Protein AF-A0A535P6G0-F1 (afdb_monomer)

Solvent-accessible surface area (backbone atoms only — not comparable to full-atom values): 14342 Å² total; per-residue (Å²): 46,33,36,26,22,66,81,44,77,65,70,94,65,52,54,67,55,51,43,30,37,44,55,67,38,82,64,5,36,16,47,52,44,25,52,66,33,69,68,63,25,56,49,47,71,57,69,50,61,78,38,77,25,87,55,62,62,88,50,65,58,60,74,58,50,50,54,42,43,52,52,53,41,42,76,72,68,55,77,65,88,79,44,65,30,39,41,44,35,32,60,66,42,86,60,38,96,51,51,50,48,42,34,69,59,43,44,46,28,39,32,39,50,48,89,41,39,40,40,54,46,30,21,50,41,15,23,57,54,45,74,70,33,51,30,72,56,16,33,58,97,87,39,84,43,92,76,56,96,45,56,48,80,35,65,47,50,24,63,68,14,28,43,20,58,16,57,51,24,58,67,51,57,44,50,41,9,29,37,27,57,48,57,76,64,23,47,38,77,67,55,92,93,66,86,82,78,69,41,43,59,72,57,82,70,78,85,44,31,24,26,40,36,39,80,45,97,85,65,31,22,39,31,36,26,30,50,59,68,75,47,98,58,34,35,75,56,53,87,80,32,75,62,48,68,51,72,45,78,48,77,40,71,68,80,46,46,65,75,43,74,60,64,66,35,28,37,45

pLDDT: mean 93.16, std 8.33, range [52.28, 98.69]

Secondary structure (DSSP, 8-state):
-BEEETTB---SS-HHHHHIIIIISTT-HHHHHHHHTTTS--EEE-----EEESS-SSS--HHHHHHHHHHHHHHTT---TT-SBEEEEES--TTSS-SEEE-TTSSEEEEES--SHHHHHHHHHHHTT-----EEEEEETTEEESS-S-EEEETT--TTSTTTT-SS-PPPHHHHHHTT-S-GGGEEE--TT-------TT---TT---EEEEE-TTS-EEEEE------SSS----TTSTTTSS-EEEEES--SS-SS----EEE-

Mean predicted aligned error: 4.28 Å

Foldseek 3Di:
DAEEEPVGPDDPDDQVVLCCQDPNPPQHLQVQCCLLLVNQAGEAAGGDDHFYFHHHLPAPPVVVVVVRVVVRVVVVVDDCVPFQAEEYEYAARPNDPDQKAAAACARYIYGRNNRHQLRVNQRVLSVLHDAADKDWFDDDPNHTDPDDPHTDIDRLHPCADSSHVDRQHHDDLLSSLQSVSDDPLQEEEDDPPDDADADASSDPDPSHHAWYWYDDPVLKTKIKGAHDCDDPNGSNDDCPDPRHPDIDIDIDNGDSHHNDHNDHGYYD

Radius of gyration: 20.09 Å; Cα contacts (8 Å, |Δi|>4): 583; chains: 1; bounding box: 49×35×61 Å

Structure (mmCIF, N/CA/C/O backbone):
data_AF-A0A535P6G0-F1
#
_entry.id   AF-A0A535P6G0-F1
#
loop_
_atom_site.group_PDB
_atom_site.id
_atom_site.type_symbol
_atom_site.label_atom_id
_atom_site.label_alt_id
_atom_site.label_comp_id
_atom_site.label_asym_id
_atom_site.label_entity_id
_atom_site.label_seq_id
_atom_site.pdbx_PDB_ins_code
_atom_site.Cartn_x
_atom_site.Cartn_y
_atom_site.Cartn_z
_atom_site.occupancy
_atom_site.B_iso_or_equiv
_atom_site.auth_seq_id
_atom_site.auth_comp_id
_atom_site.auth_asym_id
_atom_site.auth_atom_id
_atom_site.pdbx_PDB_model_num
ATOM 1 N N . MET A 1 1 ? 7.377 -2.111 -13.807 1.00 95.44 1 MET A N 1
ATOM 2 C CA . MET A 1 1 ? 8.424 -1.848 -14.800 1.00 95.44 1 MET A CA 1
ATOM 3 C C . MET A 1 1 ? 9.715 -1.500 -14.105 1.00 95.44 1 MET A C 1
ATOM 5 O O . MET A 1 1 ? 9.715 -0.711 -13.167 1.00 95.44 1 MET A O 1
ATOM 9 N N . LEU A 1 2 ? 10.812 -2.059 -14.601 1.00 98.62 2 LEU A N 1
ATOM 10 C CA . LEU A 1 2 ? 12.158 -1.813 -14.104 1.00 98.62 2 LEU A CA 1
ATOM 11 C C . LEU A 1 2 ? 12.888 -0.871 -15.063 1.00 98.62 2 LEU A C 1
ATOM 13 O O . LEU A 1 2 ? 12.926 -1.127 -16.269 1.00 98.62 2 LEU A O 1
ATOM 17 N N . LEU A 1 3 ? 13.462 0.210 -14.545 1.00 98.69 3 LEU A N 1
ATOM 18 C CA . LEU A 1 3 ? 14.198 1.200 -15.332 1.00 98.69 3 LEU A CA 1
ATOM 19 C C . LEU A 1 3 ? 15.495 1.624 -14.643 1.00 98.69 3 LEU A C 1
ATOM 21 O O . LEU A 1 3 ? 15.554 1.734 -13.427 1.00 98.69 3 LEU A O 1
ATOM 25 N N . ASN A 1 4 ? 16.531 1.897 -15.419 1.00 98.62 4 ASN A N 1
ATOM 26 C CA . ASN A 1 4 ? 17.774 2.487 -14.936 1.00 98.62 4 ASN A CA 1
ATOM 27 C C . ASN A 1 4 ? 18.194 3.637 -15.859 1.00 98.62 4 ASN A C 1
ATOM 29 O O . ASN A 1 4 ? 17.494 3.953 -16.816 1.00 98.62 4 ASN A O 1
ATOM 33 N N . PHE A 1 5 ? 19.295 4.305 -15.554 1.00 98.69 5 PHE A N 1
ATOM 34 C CA . PHE A 1 5 ? 19.589 5.642 -16.059 1.00 98.69 5 PHE A CA 1
ATOM 35 C C . PHE A 1 5 ? 20.749 5.645 -17.052 1.00 98.69 5 PHE A C 1
ATOM 37 O O . PHE A 1 5 ? 21.605 4.760 -17.041 1.00 98.69 5 PHE A O 1
ATOM 44 N N . SER A 1 6 ? 20.844 6.691 -17.872 1.00 98.38 6 SER A N 1
ATOM 45 C CA . SER A 1 6 ? 21.952 6.851 -18.825 1.00 98.38 6 SER A CA 1
ATOM 46 C C . SER A 1 6 ? 23.325 6.967 -18.148 1.00 98.38 6 SER A C 1
ATOM 48 O O . SER A 1 6 ? 24.337 6.594 -18.739 1.00 98.38 6 SER A O 1
ATOM 50 N N . ASN A 1 7 ? 23.366 7.443 -16.899 1.00 98.06 7 ASN A N 1
ATOM 51 C CA . ASN A 1 7 ? 24.572 7.541 -16.075 1.00 98.06 7 ASN A CA 1
ATOM 52 C C . ASN A 1 7 ? 24.712 6.419 -15.027 1.00 98.06 7 ASN A C 1
ATOM 54 O O . ASN A 1 7 ? 25.711 6.396 -14.311 1.00 98.06 7 ASN A O 1
ATOM 58 N N . ASP A 1 8 ? 23.730 5.522 -14.916 1.00 98.19 8 ASP A N 1
ATOM 59 C CA . ASP A 1 8 ? 23.724 4.399 -13.976 1.00 98.19 8 ASP A CA 1
ATOM 60 C C . ASP A 1 8 ? 22.874 3.257 -14.541 1.00 98.19 8 ASP A C 1
ATOM 62 O O . ASP A 1 8 ? 21.649 3.242 -14.414 1.00 98.19 8 ASP A O 1
ATOM 66 N N . SER A 1 9 ? 23.540 2.280 -15.155 1.00 97.69 9 SER A N 1
ATOM 67 C CA . SER A 1 9 ? 22.906 1.100 -15.742 1.00 97.69 9 SER A CA 1
ATOM 68 C C . SER A 1 9 ? 22.791 -0.079 -14.768 1.00 97.69 9 SER A C 1
ATOM 70 O O . SER A 1 9 ? 22.595 -1.220 -15.200 1.00 97.69 9 SER A O 1
ATOM 72 N N . SER A 1 10 ? 22.912 0.162 -13.458 1.00 98.25 10 SER A N 1
ATOM 73 C CA . SER A 1 10 ? 22.799 -0.898 -12.460 1.00 98.25 10 SER A CA 1
ATOM 74 C C . SER A 1 10 ? 21.422 -1.575 -12.484 1.00 98.25 10 SER A C 1
ATOM 76 O O . SER A 1 10 ? 20.399 -1.001 -12.863 1.00 98.25 10 SER A O 1
ATOM 78 N N . GLN A 1 11 ? 21.424 -2.857 -12.120 1.00 98.19 11 GLN A N 1
ATOM 79 C CA . GLN A 1 11 ? 20.253 -3.730 -12.070 1.00 98.19 11 GLN A CA 1
ATOM 80 C C . GLN A 1 11 ? 20.314 -4.522 -10.757 1.00 98.19 11 GLN A C 1
ATOM 82 O O . GLN A 1 11 ? 20.763 -5.668 -10.749 1.00 98.19 11 GLN A O 1
ATOM 87 N N . PRO A 1 12 ? 19.950 -3.908 -9.617 1.00 97.62 12 PRO A N 1
ATOM 88 C CA . PRO A 1 12 ? 20.185 -4.486 -8.289 1.00 97.62 12 PRO A CA 1
ATOM 89 C C . PRO A 1 12 ? 19.433 -5.800 -8.031 1.00 97.62 12 PRO A C 1
ATOM 91 O O . PRO A 1 12 ? 19.747 -6.516 -7.083 1.00 97.62 12 PRO A O 1
ATOM 94 N N . TYR A 1 13 ? 18.444 -6.127 -8.859 1.00 98.06 13 TYR A N 1
ATOM 95 C CA . TYR A 1 13 ? 17.681 -7.365 -8.791 1.00 98.06 13 TYR A CA 1
ATOM 96 C C . TYR A 1 13 ? 17.192 -7.777 -10.183 1.00 98.06 13 TYR A C 1
ATOM 98 O O . TYR A 1 13 ? 17.126 -6.976 -11.119 1.00 98.06 13 TYR A O 1
ATOM 106 N N . THR A 1 14 ? 16.827 -9.050 -10.317 1.00 98.12 14 THR A N 1
ATOM 107 C CA . THR A 1 14 ? 16.296 -9.596 -11.571 1.00 98.12 14 THR A CA 1
ATOM 108 C C . THR A 1 14 ? 14.786 -9.345 -11.696 1.00 98.12 14 THR A C 1
ATOM 110 O O . THR A 1 14 ? 14.105 -9.223 -10.671 1.00 98.12 14 THR A O 1
ATOM 113 N N . PRO A 1 15 ? 14.213 -9.361 -12.915 1.00 98.12 15 PRO A N 1
ATOM 114 C CA . PRO A 1 15 ? 12.760 -9.372 -13.097 1.00 98.12 15 PRO A CA 1
ATOM 115 C C . PRO A 1 15 ? 12.057 -10.505 -12.335 1.00 98.12 15 PRO A C 1
ATOM 117 O O . PRO A 1 15 ? 10.983 -10.296 -11.778 1.00 98.12 15 PRO A O 1
ATOM 120 N N . ALA A 1 16 ? 12.689 -11.681 -12.231 1.00 98.31 16 ALA A N 1
ATOM 121 C CA . ALA A 1 16 ? 12.162 -12.806 -11.460 1.00 98.31 16 ALA A CA 1
ATOM 122 C C . ALA A 1 16 ? 12.110 -12.507 -9.953 1.00 98.31 16 ALA A C 1
ATOM 124 O O . ALA A 1 16 ? 11.132 -12.842 -9.293 1.00 98.31 16 ALA A O 1
ATOM 125 N N . THR A 1 17 ? 13.121 -11.823 -9.407 1.00 98.31 17 THR A N 1
ATOM 126 C CA . THR A 1 17 ? 13.105 -11.349 -8.014 1.00 98.31 17 THR A CA 1
ATOM 127 C C . THR A 1 17 ? 11.948 -10.380 -7.784 1.00 98.31 17 THR A C 1
ATOM 129 O O . THR A 1 17 ? 11.228 -10.514 -6.795 1.00 98.31 17 THR A O 1
ATOM 132 N N . ALA A 1 18 ? 11.718 -9.447 -8.712 1.00 98.44 18 ALA A N 1
ATOM 133 C CA . ALA A 1 18 ? 10.599 -8.518 -8.611 1.00 98.44 18 ALA A CA 1
ATOM 134 C C . ALA A 1 18 ? 9.238 -9.217 -8.706 1.00 98.44 18 ALA A C 1
ATOM 136 O O . ALA A 1 18 ? 8.368 -8.967 -7.874 1.00 98.44 18 ALA A O 1
ATOM 137 N N . ALA A 1 19 ? 9.076 -10.163 -9.633 1.00 98.50 19 ALA A N 1
ATOM 138 C CA . ALA A 1 19 ? 7.873 -10.989 -9.716 1.00 98.50 19 ALA A CA 1
ATOM 139 C C . ALA A 1 19 ? 7.666 -11.841 -8.449 1.00 98.50 19 ALA A C 1
ATOM 141 O O . ALA A 1 19 ? 6.534 -12.061 -8.014 1.00 98.50 19 ALA A O 1
ATOM 142 N N . GLY A 1 20 ? 8.759 -12.280 -7.821 1.00 98.50 20 GLY A N 1
ATOM 143 C CA . GLY A 1 20 ? 8.765 -12.911 -6.507 1.00 98.50 20 GLY A CA 1
ATOM 144 C C . GLY A 1 20 ? 8.136 -12.019 -5.442 1.00 98.50 20 GLY A C 1
ATOM 145 O O . GLY A 1 20 ? 7.189 -12.439 -4.780 1.00 98.50 20 GLY A O 1
ATOM 146 N N . VAL A 1 21 ? 8.649 -10.797 -5.289 1.00 98.19 21 VAL A N 1
ATOM 147 C CA . VAL A 1 21 ? 8.190 -9.831 -4.276 1.00 98.19 21 VAL A CA 1
ATOM 148 C C . VAL A 1 21 ? 6.739 -9.415 -4.505 1.00 98.19 21 VAL A C 1
ATOM 150 O O . VAL A 1 21 ? 5.970 -9.326 -3.550 1.00 98.19 21 VAL A O 1
ATOM 153 N N . VAL A 1 22 ? 6.353 -9.150 -5.752 1.00 98.19 22 VAL A N 1
ATOM 154 C CA . VAL A 1 22 ? 5.032 -8.580 -6.035 1.00 98.19 22 VAL A CA 1
ATOM 155 C C . VAL A 1 22 ? 3.956 -9.661 -6.133 1.00 98.19 22 VAL A C 1
ATOM 157 O O . VAL A 1 22 ? 2.883 -9.466 -5.576 1.00 98.19 22 VAL A O 1
ATOM 160 N N . PHE A 1 23 ? 4.224 -10.809 -6.764 1.00 98.12 23 PHE A N 1
ATOM 161 C CA . PHE A 1 23 ? 3.149 -11.727 -7.173 1.00 98.12 23 PHE A CA 1
ATOM 162 C C . PHE A 1 23 ? 3.212 -13.139 -6.588 1.00 98.12 23 PHE A C 1
ATOM 164 O O . PHE A 1 23 ? 2.165 -13.751 -6.413 1.00 98.12 23 PHE A O 1
ATOM 171 N N . SER A 1 24 ? 4.401 -13.705 -6.353 1.00 96.75 24 SER A N 1
ATOM 172 C CA . SER A 1 24 ? 4.521 -15.177 -6.251 1.00 96.75 24 SER A CA 1
ATOM 173 C C . SER A 1 24 ? 5.141 -15.724 -4.967 1.00 96.75 24 SER A C 1
ATOM 175 O O . SER A 1 24 ? 4.941 -16.896 -4.652 1.00 96.75 24 SER A O 1
ATOM 177 N N . SER A 1 25 ? 5.866 -14.918 -4.189 1.00 97.44 25 SER A N 1
ATOM 178 C CA . SER A 1 25 ? 6.369 -15.363 -2.882 1.00 97.44 25 SER A CA 1
ATOM 179 C C . SER A 1 25 ? 5.234 -15.484 -1.865 1.00 97.44 25 SER A C 1
ATOM 181 O O . SER A 1 25 ? 4.221 -14.798 -1.973 1.00 97.44 25 SER A O 1
ATOM 183 N N . ALA A 1 26 ? 5.427 -16.296 -0.819 1.00 95.69 26 ALA A N 1
ATOM 184 C CA . ALA A 1 26 ? 4.447 -16.429 0.264 1.00 95.69 26 ALA A CA 1
ATOM 185 C C . ALA A 1 26 ? 4.095 -15.065 0.894 1.00 95.69 26 ALA A C 1
ATOM 187 O O . ALA A 1 26 ? 2.923 -14.735 1.019 1.00 95.69 26 ALA A O 1
ATOM 188 N N . GLY A 1 27 ? 5.109 -14.239 1.181 1.00 96.31 27 GLY A N 1
ATOM 189 C CA . GLY A 1 27 ? 4.951 -12.858 1.655 1.00 96.31 27 GLY A CA 1
ATOM 190 C C . GLY A 1 27 ? 4.876 -11.809 0.541 1.00 96.31 27 GLY A C 1
ATOM 191 O O . GLY A 1 27 ? 5.452 -10.734 0.698 1.00 96.31 27 GLY A O 1
ATOM 192 N N . SER A 1 28 ? 4.276 -12.140 -0.606 1.00 98.19 28 SER A N 1
ATOM 193 C CA . SER A 1 28 ? 4.156 -11.215 -1.737 1.00 98.19 28 SER A CA 1
ATOM 194 C C . SER A 1 28 ? 3.084 -10.149 -1.522 1.00 98.19 28 SER A C 1
ATOM 196 O O . SER A 1 28 ? 2.149 -10.330 -0.744 1.00 98.19 28 SER A O 1
ATOM 198 N N . VAL A 1 29 ? 3.197 -9.045 -2.261 1.00 98.19 29 VAL A N 1
ATOM 199 C CA . VAL A 1 29 ? 2.1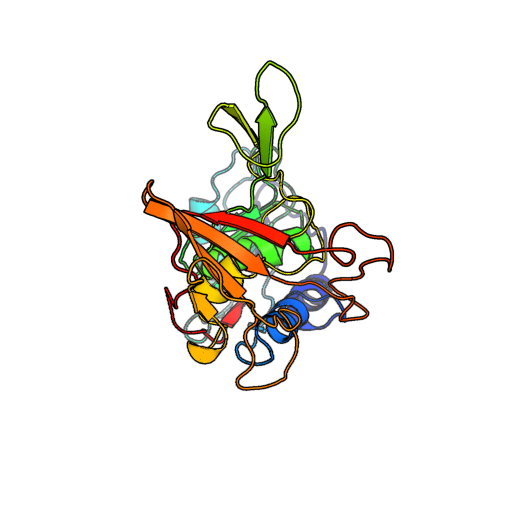84 -7.975 -2.283 1.00 98.19 29 VAL A CA 1
ATOM 200 C C . VAL A 1 29 ? 0.818 -8.518 -2.712 1.00 98.19 29 VAL A C 1
ATOM 202 O O . VAL A 1 29 ? -0.202 -8.124 -2.155 1.00 98.19 29 VAL A O 1
ATOM 205 N N . ALA A 1 30 ? 0.788 -9.455 -3.661 1.00 97.94 30 ALA A N 1
ATOM 206 C CA . ALA A 1 30 ? -0.449 -10.082 -4.098 1.00 97.94 30 ALA A CA 1
ATOM 207 C C . ALA A 1 30 ? -1.140 -10.862 -2.983 1.00 97.94 30 ALA A C 1
ATOM 209 O O . ALA A 1 30 ? -2.327 -10.651 -2.750 1.00 97.94 30 ALA A O 1
ATOM 210 N N . ASN A 1 31 ? -0.394 -11.684 -2.243 1.00 96.94 31 ASN A N 1
ATOM 211 C CA . ASN A 1 31 ? -0.963 -12.412 -1.112 1.00 96.94 31 ASN A CA 1
ATOM 212 C C . ASN A 1 31 ? -1.394 -11.475 0.025 1.00 96.94 31 ASN A C 1
ATOM 214 O O . ASN A 1 31 ? -2.397 -11.754 0.669 1.00 96.94 31 ASN A O 1
ATOM 218 N N . PHE A 1 32 ? -0.677 -10.367 0.252 1.00 97.31 32 PHE A N 1
ATOM 219 C CA . PHE A 1 32 ? -1.052 -9.365 1.257 1.00 97.31 32 PHE A CA 1
ATOM 220 C C . PHE A 1 32 ? -2.448 -8.795 0.978 1.00 97.31 32 PHE A C 1
ATOM 222 O O . PHE A 1 32 ? -3.314 -8.803 1.848 1.00 97.31 32 PHE A O 1
ATOM 229 N N . PHE A 1 33 ? -2.702 -8.357 -0.258 1.00 96.31 33 PHE A N 1
ATOM 230 C CA . PHE A 1 33 ? -4.001 -7.788 -0.617 1.00 96.31 33 PHE A CA 1
ATOM 231 C C . PHE A 1 33 ? -5.105 -8.836 -0.787 1.00 96.31 33 PHE A C 1
ATOM 233 O O . PHE A 1 33 ? -6.258 -8.551 -0.463 1.00 96.31 33 PHE A O 1
ATOM 240 N N . GLU A 1 34 ? -4.782 -10.050 -1.234 1.00 94.81 34 GLU A N 1
ATOM 241 C CA . GLU A 1 34 ? -5.738 -11.164 -1.259 1.00 94.81 34 GLU A CA 1
ATOM 242 C C . GLU A 1 34 ? -6.227 -11.495 0.166 1.00 94.81 34 GLU A C 1
ATOM 244 O O . GLU A 1 34 ? -7.431 -11.629 0.397 1.00 94.81 34 GLU A O 1
ATOM 249 N N . GLU A 1 35 ? -5.306 -11.567 1.136 1.00 94.56 35 GLU A N 1
ATOM 250 C CA . GLU A 1 35 ? -5.606 -11.842 2.546 1.00 94.56 35 GLU A CA 1
ATOM 251 C C . GLU A 1 35 ? -6.420 -10.706 3.186 1.00 94.56 35 GLU A C 1
ATOM 253 O O . GLU A 1 35 ? -7.496 -10.945 3.741 1.00 94.56 35 GLU A O 1
ATOM 258 N N . GLU A 1 36 ? -5.962 -9.460 3.042 1.00 94.19 36 GLU A N 1
ATOM 259 C CA . GLU A 1 36 ? -6.609 -8.272 3.609 1.00 94.19 36 GLU A CA 1
ATOM 260 C C . GLU A 1 36 ? -8.030 -8.055 3.070 1.00 94.19 36 GLU A C 1
ATOM 262 O O . GLU A 1 36 ? -8.978 -7.785 3.820 1.00 94.19 36 GLU A O 1
ATOM 267 N N . SER A 1 37 ? -8.191 -8.220 1.756 1.00 92.94 37 SER A N 1
ATOM 268 C CA . SER A 1 37 ? -9.473 -8.060 1.071 1.00 92.94 37 SER A CA 1
ATOM 269 C C . SER A 1 37 ? -10.393 -9.275 1.222 1.00 92.94 37 SER A C 1
ATOM 271 O O . SER A 1 37 ? -11.552 -9.215 0.807 1.00 92.94 37 SER A O 1
ATOM 273 N N . ARG A 1 38 ? -9.907 -10.372 1.824 1.00 91.75 38 ARG A N 1
ATOM 274 C CA . ARG A 1 38 ? -10.608 -11.663 1.946 1.00 91.75 38 ARG A CA 1
ATOM 275 C C . ARG A 1 38 ? -11.079 -12.190 0.585 1.00 91.75 38 ARG A C 1
ATOM 277 O O . ARG A 1 38 ? -12.214 -12.649 0.446 1.00 91.75 38 ARG A O 1
ATOM 284 N N . GLY A 1 39 ? -10.206 -12.079 -0.413 1.00 91.06 39 GLY A N 1
ATOM 285 C CA . GLY A 1 39 ? -10.446 -12.494 -1.796 1.00 91.06 39 GLY A CA 1
ATOM 286 C C . GLY A 1 39 ? -11.313 -11.544 -2.624 1.00 91.06 39 GLY A C 1
ATOM 287 O O . GLY A 1 39 ? -11.770 -11.915 -3.704 1.00 91.06 39 GLY A O 1
ATOM 288 N N . ALA A 1 40 ? -11.581 -10.323 -2.144 1.00 87.12 40 ALA A N 1
ATOM 289 C CA . ALA A 1 40 ? -12.322 -9.324 -2.917 1.00 87.12 40 ALA A CA 1
ATOM 290 C C . ALA A 1 40 ? -11.463 -8.626 -3.987 1.00 87.12 40 ALA A C 1
ATOM 292 O O . ALA A 1 40 ? -12.018 -8.052 -4.926 1.00 87.12 40 ALA A O 1
ATOM 293 N N . VAL A 1 41 ? -10.135 -8.650 -3.841 1.00 89.12 41 VAL A N 1
ATOM 294 C CA . VAL A 1 41 ? -9.179 -8.042 -4.769 1.00 89.12 41 VAL A CA 1
ATOM 295 C C . VAL A 1 41 ? -8.059 -9.018 -5.065 1.00 89.12 41 VAL A C 1
ATOM 297 O O . VAL A 1 41 ? -7.360 -9.454 -4.159 1.00 89.12 41 VAL A O 1
ATOM 300 N N . GLN A 1 42 ? -7.823 -9.238 -6.356 1.00 92.38 42 GLN A N 1
ATOM 301 C CA . GLN A 1 42 ? -6.619 -9.901 -6.838 1.00 92.38 42 GLN A CA 1
ATOM 302 C C . GLN A 1 42 ? -5.626 -8.873 -7.372 1.00 92.38 42 GLN A C 1
ATOM 304 O O . GLN A 1 42 ? -5.988 -7.993 -8.162 1.00 92.38 42 GLN A O 1
ATOM 309 N N . VAL A 1 43 ? -4.362 -9.029 -6.984 1.00 95.56 43 VAL A N 1
ATOM 310 C CA . VAL A 1 43 ? -3.233 -8.323 -7.590 1.00 95.56 43 VAL A CA 1
ATOM 311 C C . VAL A 1 43 ? -2.477 -9.307 -8.472 1.00 95.56 43 VAL A C 1
ATOM 313 O O . VAL A 1 43 ? -1.871 -10.265 -8.003 1.00 95.56 43 VAL A O 1
ATOM 316 N N . THR A 1 44 ? -2.521 -9.067 -9.774 1.00 97.06 44 THR A N 1
ATOM 317 C CA . THR A 1 44 ? -1.838 -9.869 -10.798 1.00 97.06 44 THR A CA 1
ATOM 318 C C . THR A 1 44 ? -0.963 -8.956 -11.637 1.00 97.06 44 THR A C 1
ATOM 320 O O . THR A 1 44 ? -1.072 -7.738 -11.516 1.00 97.06 44 THR A O 1
ATOM 323 N N . GLY A 1 45 ? -0.097 -9.492 -12.490 1.00 96.06 45 GLY A N 1
ATOM 324 C CA . GLY A 1 45 ? 0.691 -8.627 -13.352 1.00 96.06 45 GLY A CA 1
ATOM 325 C C . GLY A 1 45 ? 1.900 -9.279 -13.980 1.00 96.06 45 GLY A C 1
ATOM 326 O O . GLY A 1 45 ? 2.120 -10.483 -13.855 1.00 96.06 45 GLY A O 1
ATOM 327 N N . ASP A 1 46 ? 2.680 -8.431 -14.634 1.00 97.69 46 ASP A N 1
ATOM 328 C CA . ASP A 1 46 ? 3.891 -8.789 -15.357 1.00 97.69 46 ASP A CA 1
ATOM 329 C C . ASP A 1 46 ? 5.045 -7.881 -14.916 1.00 97.69 46 ASP A C 1
ATOM 331 O O . ASP A 1 46 ? 4.831 -6.803 -14.366 1.00 97.69 46 ASP A O 1
ATOM 335 N N . VAL A 1 47 ? 6.286 -8.311 -15.156 1.00 98.19 47 VAL A N 1
ATOM 336 C CA . VAL A 1 47 ? 7.477 -7.489 -14.908 1.00 98.19 47 VAL A CA 1
ATOM 337 C C . VAL A 1 47 ? 8.235 -7.303 -16.213 1.00 98.19 47 VAL A C 1
ATOM 339 O O . VAL A 1 47 ? 8.770 -8.261 -16.767 1.00 98.19 47 VAL A O 1
ATOM 342 N N . TYR A 1 48 ? 8.327 -6.054 -16.669 1.00 98.00 48 TYR A N 1
ATOM 343 C CA . TYR A 1 48 ? 9.142 -5.667 -17.822 1.00 98.00 48 TYR A CA 1
ATOM 344 C C . TYR A 1 48 ? 10.375 -4.857 -17.425 1.00 98.00 48 TYR A C 1
ATOM 346 O O . TYR A 1 48 ? 10.375 -4.173 -16.398 1.00 98.00 48 TYR A O 1
ATOM 354 N N . GLY A 1 49 ? 11.388 -4.881 -18.291 1.00 95.44 49 GLY A N 1
ATOM 355 C CA . GLY A 1 49 ? 12.675 -4.220 -18.094 1.00 95.44 49 GLY A CA 1
ATOM 356 C C . GLY A 1 49 ? 13.774 -5.191 -17.646 1.00 95.44 49 GLY A C 1
ATOM 357 O O . GLY A 1 49 ? 13.575 -6.401 -17.583 1.00 95.44 49 GLY A O 1
ATOM 358 N N . TRP A 1 50 ? 14.973 -4.713 -17.333 1.00 98.44 50 TRP A N 1
ATOM 359 C CA . TRP A 1 50 ? 15.365 -3.310 -17.169 1.00 98.44 50 TRP A CA 1
ATOM 360 C C . TRP A 1 50 ? 15.416 -2.505 -18.474 1.00 98.44 50 TRP A C 1
ATOM 362 O O . TRP A 1 50 ? 15.982 -2.957 -19.466 1.00 98.44 50 TRP A O 1
ATOM 372 N N . TYR A 1 51 ? 14.865 -1.291 -18.450 1.00 98.62 51 TYR A N 1
ATOM 373 C CA . TYR A 1 51 ? 14.990 -0.308 -19.528 1.00 98.62 51 TYR A CA 1
ATOM 374 C C . TYR A 1 51 ? 15.969 0.800 -19.142 1.00 98.62 51 TYR A C 1
ATOM 376 O O . TYR A 1 51 ? 15.760 1.472 -18.135 1.00 98.62 51 TYR A O 1
ATOM 384 N N . THR A 1 52 ? 17.000 1.032 -19.953 1.00 98.62 52 THR A N 1
ATOM 385 C CA . THR A 1 52 ? 17.873 2.201 -19.782 1.00 98.62 52 THR A CA 1
ATOM 386 C C . THR A 1 52 ? 17.226 3.424 -20.412 1.00 98.62 52 THR A C 1
ATOM 388 O O . THR A 1 52 ? 17.092 3.499 -21.634 1.00 98.62 52 THR A O 1
ATOM 391 N N . ILE A 1 53 ? 16.802 4.368 -19.574 1.00 98.62 53 ILE A N 1
ATOM 392 C CA . ILE A 1 53 ? 16.164 5.613 -20.002 1.00 98.62 53 ILE A CA 1
ATOM 393 C C . ILE A 1 53 ? 17.209 6.702 -20.299 1.00 98.62 53 ILE A C 1
ATOM 395 O O . ILE A 1 53 ? 18.307 6.669 -19.739 1.00 98.62 53 ILE A O 1
ATOM 399 N N . PRO A 1 54 ? 16.903 7.689 -21.166 1.00 98.19 54 PRO A N 1
ATOM 400 C CA . PRO A 1 54 ? 17.837 8.773 -21.476 1.00 98.19 54 PRO A CA 1
ATOM 401 C C . PRO A 1 54 ? 18.131 9.685 -20.273 1.00 98.19 54 PRO A C 1
ATOM 403 O O . PRO A 1 54 ? 19.216 10.269 -20.204 1.00 98.19 54 PRO A O 1
ATOM 406 N N . SER A 1 55 ? 17.205 9.794 -19.316 1.00 98.25 55 SER A N 1
ATOM 407 C CA . SER A 1 55 ? 17.398 10.571 -18.088 1.00 98.25 55 SER A CA 1
ATOM 408 C C . SER A 1 55 ? 18.539 10.059 -17.200 1.00 98.25 55 SER A C 1
ATOM 410 O O . SER A 1 55 ? 18.912 8.886 -17.233 1.00 98.25 55 SER A O 1
ATOM 412 N N . THR A 1 56 ? 19.051 10.956 -16.351 1.00 98.19 56 THR A N 1
ATOM 413 C CA . THR A 1 56 ? 20.016 10.648 -15.285 1.00 98.19 56 THR A CA 1
ATOM 414 C C . THR A 1 56 ? 19.350 10.632 -13.906 1.00 98.19 56 THR A C 1
ATOM 416 O O . THR A 1 56 ? 18.268 11.196 -13.729 1.00 98.19 56 THR A O 1
ATOM 419 N N . ASN A 1 57 ? 20.020 10.041 -12.912 1.00 97.06 57 ASN A N 1
ATOM 420 C CA . ASN A 1 57 ? 19.602 10.051 -11.499 1.00 97.06 57 ASN A CA 1
ATOM 421 C C . ASN A 1 57 ? 20.268 11.150 -10.644 1.00 97.06 57 ASN A C 1
ATOM 423 O O . ASN A 1 57 ? 20.276 11.085 -9.414 1.00 97.06 57 ASN A O 1
ATOM 427 N N . ALA A 1 58 ? 20.831 12.184 -11.279 1.00 96.62 58 ALA A N 1
ATOM 428 C CA . ALA A 1 58 ? 21.518 13.276 -10.578 1.00 96.62 58 ALA A CA 1
ATOM 429 C C . ALA A 1 58 ? 20.575 14.142 -9.711 1.00 96.62 58 ALA A C 1
ATOM 431 O O . ALA A 1 58 ? 21.013 14.804 -8.773 1.00 96.62 58 ALA A O 1
ATOM 432 N N . ASN A 1 59 ? 19.279 14.140 -10.019 1.00 96.38 59 ASN A N 1
ATOM 433 C CA . ASN A 1 59 ? 18.204 14.784 -9.261 1.00 96.38 59 ASN A CA 1
ATOM 434 C C . ASN A 1 59 ? 17.047 13.784 -9.072 1.00 96.38 59 ASN A C 1
ATOM 436 O O . ASN A 1 59 ? 17.169 12.649 -9.511 1.00 96.38 59 ASN A O 1
ATOM 440 N N . CYS A 1 60 ? 15.945 14.177 -8.426 1.00 97.44 60 CYS A N 1
ATOM 441 C CA . CYS A 1 60 ? 14.762 13.319 -8.275 1.00 97.44 60 CYS A CA 1
ATOM 442 C C . CYS A 1 60 ? 13.651 13.696 -9.273 1.00 97.44 60 CYS A C 1
ATOM 444 O O . CYS A 1 60 ? 12.573 14.148 -8.883 1.00 97.44 60 CYS A O 1
ATOM 446 N N . ALA A 1 61 ? 13.911 13.554 -10.576 1.00 97.50 61 ALA A N 1
ATOM 447 C CA . ALA A 1 61 ? 12.964 13.893 -11.648 1.00 97.50 61 ALA A CA 1
ATOM 448 C C . ALA A 1 61 ? 12.013 12.731 -12.009 1.00 97.50 61 ALA A C 1
ATOM 450 O O . ALA A 1 61 ? 11.830 12.404 -13.183 1.00 97.50 61 ALA A O 1
ATOM 451 N N . TRP A 1 62 ? 11.380 12.117 -11.003 1.00 96.56 62 TRP A N 1
ATOM 452 C CA . TRP A 1 62 ? 10.566 10.900 -11.156 1.00 96.56 62 TRP A CA 1
ATOM 453 C C . TRP A 1 62 ? 9.442 11.008 -12.202 1.00 96.56 62 TRP A C 1
ATOM 455 O O . TRP A 1 62 ? 9.168 10.033 -12.899 1.00 96.56 62 TRP A O 1
ATOM 465 N N . GLY A 1 63 ? 8.831 12.187 -12.378 1.00 96.44 63 GLY A N 1
ATOM 466 C CA . GLY A 1 63 ? 7.797 12.405 -13.401 1.00 96.44 63 GLY A CA 1
ATOM 467 C C . GLY A 1 63 ? 8.336 12.314 -14.837 1.00 96.44 63 GLY A C 1
ATOM 468 O O . GLY A 1 63 ? 7.688 11.745 -15.720 1.00 96.44 63 GLY A O 1
ATOM 469 N N . THR A 1 64 ? 9.556 12.809 -15.067 1.00 98.06 64 THR A N 1
ATOM 470 C CA . THR A 1 64 ? 10.258 12.640 -16.349 1.00 98.06 64 THR A CA 1
ATOM 471 C C . THR A 1 64 ? 10.661 11.182 -16.543 1.00 98.06 64 THR A C 1
ATOM 473 O O . THR A 1 64 ? 10.416 10.620 -17.606 1.00 98.06 64 THR A O 1
ATOM 476 N N . TRP A 1 65 ? 11.191 10.532 -15.501 1.00 98.38 65 TRP A N 1
ATOM 477 C CA . TRP A 1 65 ? 11.602 9.125 -15.565 1.00 98.38 65 TRP A CA 1
ATOM 478 C C . TRP A 1 65 ? 10.451 8.184 -15.898 1.00 98.38 65 TRP A C 1
ATOM 480 O O . TRP A 1 65 ? 10.632 7.253 -16.676 1.00 98.38 65 TRP A O 1
ATOM 490 N N . GLN A 1 66 ? 9.259 8.444 -15.358 1.00 97.88 66 GLN A N 1
ATOM 491 C CA . GLN A 1 66 ? 8.048 7.728 -15.740 1.00 97.88 66 GLN A CA 1
ATOM 492 C C . GLN A 1 66 ? 7.780 7.841 -17.242 1.00 97.88 66 GLN A C 1
ATOM 494 O O . GLN A 1 66 ? 7.543 6.827 -17.896 1.00 97.88 66 GLN A O 1
ATOM 499 N N . SER A 1 67 ? 7.803 9.061 -17.783 1.00 98.12 67 SER A N 1
ATOM 500 C CA . SER A 1 67 ? 7.503 9.307 -19.198 1.00 98.12 67 SER A CA 1
ATOM 501 C C . SER A 1 67 ? 8.520 8.610 -20.103 1.00 98.12 67 SER A C 1
ATOM 503 O O . SER A 1 67 ? 8.141 7.916 -21.047 1.00 98.12 67 SER A O 1
ATOM 505 N N . ASP A 1 68 ? 9.804 8.714 -19.758 1.00 98.50 68 ASP A N 1
ATOM 506 C CA . ASP A 1 68 ? 10.888 8.051 -20.477 1.00 98.50 68 ASP A CA 1
ATOM 507 C C . ASP A 1 68 ? 10.785 6.521 -20.403 1.00 98.50 68 ASP A C 1
ATOM 509 O O . ASP A 1 68 ? 10.980 5.832 -21.405 1.00 98.50 68 ASP A O 1
ATOM 513 N N . ALA A 1 69 ? 10.458 5.972 -19.229 1.00 98.25 69 ALA A N 1
ATOM 514 C CA . ALA A 1 69 ? 10.311 4.534 -19.045 1.00 98.25 69 ALA A CA 1
ATOM 515 C C . ALA A 1 69 ? 9.132 3.990 -19.854 1.00 98.25 69 ALA A C 1
ATOM 517 O O . ALA A 1 69 ? 9.275 2.962 -20.516 1.00 98.25 69 ALA A O 1
ATOM 518 N N . VAL A 1 70 ? 7.984 4.678 -19.835 1.00 98.25 70 VAL A N 1
ATOM 519 C CA . VAL A 1 70 ? 6.808 4.324 -20.647 1.00 98.25 70 VAL A CA 1
ATOM 520 C C 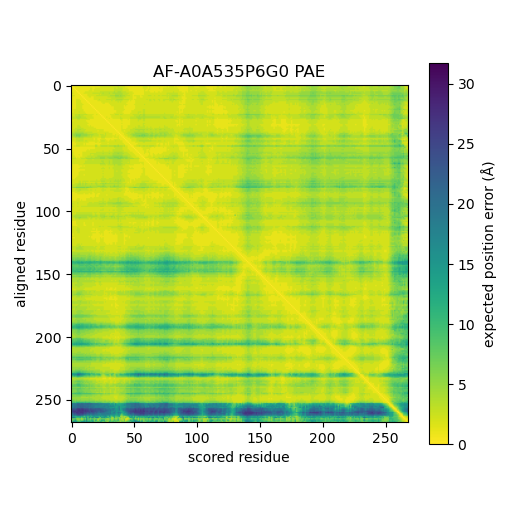. VAL A 1 70 ? 7.172 4.301 -22.130 1.00 98.25 70 VAL A C 1
ATOM 522 O O . VAL A 1 70 ? 6.860 3.321 -22.808 1.00 98.25 70 VAL A O 1
ATOM 525 N N . ALA A 1 71 ? 7.879 5.323 -22.621 1.00 98.44 71 ALA A N 1
ATOM 526 C CA . ALA A 1 71 ? 8.327 5.381 -24.010 1.00 98.44 71 ALA A CA 1
ATOM 527 C C . ALA A 1 71 ? 9.291 4.230 -24.355 1.00 98.44 71 ALA A C 1
ATOM 529 O O . ALA A 1 71 ? 9.124 3.575 -25.384 1.00 98.44 71 ALA A O 1
ATOM 530 N N . ALA A 1 72 ? 10.258 3.932 -23.481 1.00 98.38 72 ALA A N 1
ATOM 531 C CA . ALA A 1 72 ? 11.195 2.823 -23.663 1.00 98.38 72 ALA A CA 1
ATOM 532 C C . ALA A 1 72 ? 10.489 1.454 -23.691 1.00 98.38 72 ALA A C 1
ATOM 534 O O . ALA A 1 72 ? 10.778 0.620 -24.550 1.00 98.38 72 ALA A O 1
ATOM 535 N N . ALA A 1 73 ? 9.522 1.230 -22.800 1.00 98.00 73 ALA A N 1
ATOM 536 C CA . ALA A 1 73 ? 8.737 0.001 -22.772 1.00 98.00 73 ALA A CA 1
ATOM 537 C C . ALA A 1 73 ? 7.839 -0.150 -24.011 1.00 98.00 73 ALA A C 1
ATOM 539 O O . ALA A 1 73 ? 7.778 -1.232 -24.596 1.00 98.00 73 ALA A O 1
ATOM 540 N N . GLN A 1 74 ? 7.191 0.930 -24.458 1.00 98.12 74 GLN A N 1
ATOM 541 C CA . GLN A 1 74 ? 6.393 0.937 -25.691 1.00 98.12 74 GLN A CA 1
ATOM 542 C C . GLN A 1 74 ? 7.251 0.663 -26.927 1.00 98.12 74 GLN A C 1
ATOM 544 O O . GLN A 1 74 ? 6.850 -0.124 -27.783 1.00 98.12 74 GLN A O 1
ATOM 549 N N . ALA A 1 75 ? 8.450 1.248 -27.004 1.00 98.00 75 ALA A N 1
ATOM 550 C CA . ALA A 1 75 ? 9.406 0.963 -28.073 1.00 98.00 75 ALA A CA 1
ATOM 551 C C . ALA A 1 75 ? 9.853 -0.512 -28.080 1.00 98.00 75 ALA A C 1
ATOM 553 O O . ALA A 1 75 ? 10.128 -1.067 -29.141 1.00 98.00 75 ALA A O 1
ATOM 554 N N . ALA A 1 76 ? 9.864 -1.165 -26.913 1.00 97.19 76 ALA A N 1
ATOM 555 C CA . ALA A 1 76 ? 10.102 -2.600 -26.764 1.00 97.19 76 ALA A CA 1
ATOM 556 C C . ALA A 1 76 ? 8.846 -3.476 -26.984 1.00 97.19 76 ALA A C 1
ATOM 558 O O . ALA A 1 76 ? 8.911 -4.691 -26.802 1.00 97.19 76 ALA A O 1
ATOM 559 N N . GLY A 1 77 ? 7.710 -2.888 -27.377 1.00 96.88 77 GLY A N 1
ATOM 560 C CA . GLY A 1 77 ? 6.477 -3.605 -27.713 1.00 96.88 77 GLY A CA 1
ATOM 561 C C . GLY A 1 77 ? 5.514 -3.850 -26.546 1.00 96.88 77 GLY A C 1
ATOM 562 O O . GLY A 1 77 ? 4.538 -4.581 -26.717 1.00 96.88 77 GLY A O 1
ATOM 563 N N . VAL A 1 78 ? 5.743 -3.254 -25.371 1.00 96.62 78 VAL A N 1
ATOM 564 C CA . VAL A 1 78 ? 4.817 -3.372 -24.233 1.00 96.62 78 VAL A CA 1
ATOM 565 C C . VAL A 1 78 ? 3.549 -2.555 -24.489 1.00 96.62 78 VAL A C 1
ATOM 567 O O . VAL A 1 78 ? 3.605 -1.360 -24.781 1.00 96.62 78 VAL A O 1
ATOM 570 N N . SER A 1 79 ? 2.386 -3.192 -24.329 1.00 95.12 79 SER A N 1
ATOM 571 C CA . SER A 1 79 ? 1.077 -2.533 -24.376 1.00 95.12 79 SER A CA 1
ATOM 572 C C . SER A 1 79 ? 0.494 -2.394 -22.975 1.00 95.12 79 SER A C 1
ATOM 574 O O . SER A 1 79 ? 0.245 -3.387 -22.294 1.00 95.12 79 SER A O 1
ATOM 576 N N . PHE A 1 80 ? 0.199 -1.158 -22.569 1.00 93.25 80 PHE A N 1
ATOM 577 C CA . PHE A 1 80 ? -0.354 -0.874 -21.241 1.00 93.25 80 PHE A CA 1
ATOM 578 C C . PHE A 1 80 ? -1.874 -1.037 -21.136 1.00 93.25 80 PHE A C 1
ATOM 580 O O . PHE A 1 80 ? -2.424 -0.982 -20.044 1.00 93.25 80 PHE A O 1
ATOM 587 N N . SER A 1 81 ? -2.557 -1.267 -22.259 1.00 93.06 81 SER A N 1
ATOM 588 C CA . SER A 1 81 ? -4.027 -1.232 -22.363 1.00 93.06 81 SER A CA 1
ATOM 589 C C . SER A 1 81 ? -4.780 -2.194 -21.436 1.00 93.06 81 SER A C 1
ATOM 591 O O . SER A 1 81 ? -5.959 -1.974 -21.169 1.00 93.06 81 SER A O 1
ATOM 593 N N . THR A 1 82 ? -4.122 -3.251 -20.950 1.00 90.00 82 THR A N 1
ATOM 594 C CA . THR A 1 82 ? -4.742 -4.242 -20.053 1.00 90.00 82 THR A CA 1
ATOM 595 C C . THR A 1 82 ? -4.395 -4.047 -18.579 1.00 90.00 82 THR A C 1
ATOM 597 O O . THR A 1 82 ? -4.970 -4.738 -17.742 1.00 90.00 82 THR A O 1
ATOM 600 N N . TYR A 1 83 ? -3.470 -3.140 -18.252 1.00 94.81 83 TYR A N 1
ATOM 601 C CA . TYR A 1 83 ? -3.028 -2.899 -16.881 1.00 94.81 83 TYR A CA 1
ATOM 602 C C . TYR A 1 83 ? -3.813 -1.753 -16.259 1.00 94.81 83 TYR A C 1
ATOM 604 O O . TYR A 1 83 ? -4.062 -0.727 -16.890 1.00 94.81 83 TYR A O 1
ATOM 612 N N . THR A 1 84 ? -4.205 -1.934 -15.004 1.00 94.12 84 THR A N 1
ATOM 613 C CA . THR A 1 84 ? -4.929 -0.914 -14.242 1.00 94.12 84 THR A CA 1
ATOM 614 C C . THR A 1 84 ? -3.971 0.022 -13.521 1.00 94.12 84 THR A C 1
ATOM 616 O O . THR A 1 84 ? -4.312 1.182 -13.308 1.00 94.12 84 THR A O 1
ATOM 619 N N . ASN A 1 85 ? -2.784 -0.479 -13.163 1.00 94.56 85 ASN A N 1
ATOM 620 C CA . ASN A 1 85 ? -1.787 0.192 -12.340 1.00 94.56 85 ASN A CA 1
ATOM 621 C C . ASN A 1 85 ? -0.379 -0.097 -12.881 1.00 94.56 85 ASN A C 1
ATOM 623 O O . ASN A 1 85 ? -0.143 -1.152 -13.468 1.00 94.56 85 ASN A O 1
ATOM 627 N N . ILE A 1 86 ? 0.560 0.824 -12.662 1.00 97.19 86 ILE A N 1
ATOM 628 C CA . ILE A 1 86 ? 1.966 0.688 -13.064 1.00 97.19 86 ILE A CA 1
ATOM 629 C C . ILE A 1 86 ? 2.865 0.977 -11.862 1.00 97.19 86 ILE A C 1
ATOM 631 O O . ILE A 1 86 ? 2.728 2.014 -11.210 1.00 97.19 86 ILE A O 1
ATOM 635 N N . VAL A 1 87 ? 3.813 0.078 -11.599 1.00 98.19 87 VAL A N 1
ATOM 636 C CA . VAL A 1 87 ? 4.859 0.249 -10.584 1.00 98.19 87 VAL A CA 1
ATOM 637 C C . VAL A 1 87 ? 6.169 0.543 -11.297 1.00 98.19 87 VAL A C 1
ATOM 639 O O . VAL A 1 87 ? 6.727 -0.325 -11.955 1.00 98.19 87 VAL A O 1
ATOM 642 N N . PHE A 1 88 ? 6.711 1.741 -11.155 1.00 98.50 88 PHE A N 1
ATOM 643 C CA . PHE A 1 88 ? 8.034 2.096 -11.660 1.00 98.50 88 PHE A CA 1
ATOM 644 C C . PHE A 1 88 ? 9.078 1.819 -10.585 1.00 98.50 88 PHE A C 1
ATOM 646 O O . PHE A 1 88 ? 8.955 2.321 -9.474 1.00 98.50 88 PHE A O 1
ATOM 653 N N . ALA A 1 89 ? 10.111 1.043 -10.897 1.00 98.50 89 ALA A N 1
ATOM 654 C CA . ALA A 1 89 ? 11.174 0.735 -9.949 1.00 98.50 89 ALA A CA 1
ATOM 655 C C . ALA A 1 89 ? 12.556 0.956 -10.570 1.00 98.50 89 ALA A C 1
ATOM 657 O O . ALA A 1 89 ? 12.805 0.556 -11.709 1.00 98.50 89 ALA A O 1
ATOM 658 N N . TRP A 1 90 ? 13.444 1.598 -9.811 1.00 98.50 90 TRP A N 1
ATOM 659 C CA . TRP A 1 90 ? 14.797 1.962 -10.242 1.00 98.50 90 TRP A CA 1
ATOM 660 C C . TRP A 1 90 ? 15.841 1.719 -9.140 1.00 98.50 90 TRP A C 1
ATOM 662 O O . TRP A 1 90 ? 15.459 1.448 -7.997 1.00 98.50 90 TRP A O 1
ATOM 672 N N . PRO A 1 91 ? 17.156 1.765 -9.443 1.00 98.25 91 PRO A N 1
ATOM 673 C CA . PRO A 1 91 ? 18.202 1.685 -8.425 1.00 98.25 91 PRO A CA 1
ATOM 674 C C . PRO A 1 91 ? 18.124 2.857 -7.445 1.00 98.25 91 PRO A C 1
ATOM 676 O O . PRO A 1 91 ? 17.704 3.951 -7.813 1.00 98.25 91 PRO A O 1
ATOM 679 N N . HIS A 1 92 ? 18.545 2.651 -6.196 1.00 97.94 92 HIS A N 1
ATOM 680 C CA . HIS A 1 92 ? 18.415 3.687 -5.174 1.00 97.94 92 HIS A CA 1
ATOM 681 C C . HIS A 1 92 ? 19.076 5.001 -5.607 1.00 97.94 92 HIS A C 1
ATOM 683 O O . HIS A 1 92 ? 20.262 5.053 -5.926 1.00 97.94 92 HIS A O 1
ATOM 689 N N . THR A 1 93 ? 18.285 6.066 -5.581 1.00 97.88 93 THR A N 1
ATOM 690 C CA . THR A 1 93 ? 18.679 7.416 -5.950 1.00 97.88 93 THR A CA 1
ATOM 691 C C . THR A 1 93 ? 18.574 8.313 -4.723 1.00 97.88 93 THR A C 1
ATOM 693 O O . THR A 1 93 ? 17.479 8.603 -4.237 1.00 97.88 93 THR A O 1
ATOM 696 N N . SER A 1 94 ? 19.725 8.755 -4.213 1.00 96.44 94 SER A N 1
ATOM 697 C CA . SER A 1 94 ? 19.839 9.501 -2.949 1.00 96.44 94 SER A CA 1
ATOM 698 C C . SER A 1 94 ? 19.229 10.904 -2.989 1.00 96.44 94 SER A C 1
ATOM 700 O O . SER A 1 94 ? 18.928 11.477 -1.946 1.00 96.44 94 SER A O 1
ATOM 702 N N . SER A 1 95 ? 19.029 11.463 -4.184 1.00 96.44 95 SER A N 1
ATOM 703 C CA . SER A 1 95 ? 18.361 12.753 -4.371 1.00 96.44 95 SER A CA 1
ATOM 704 C C . SER A 1 95 ? 16.842 12.677 -4.152 1.00 96.44 95 SER A C 1
ATOM 706 O O . SER A 1 95 ? 16.202 13.715 -3.983 1.00 96.44 95 SER A O 1
ATOM 708 N N . CYS A 1 96 ? 16.259 11.473 -4.117 1.00 97.62 96 CYS A N 1
ATOM 709 C CA . CYS A 1 96 ? 14.872 11.250 -3.721 1.00 97.62 96 CYS A CA 1
ATOM 710 C C . CYS A 1 96 ? 14.792 10.988 -2.210 1.00 97.62 96 CYS A C 1
ATOM 712 O O . CYS A 1 96 ? 15.301 9.984 -1.718 1.00 97.62 96 CYS A O 1
ATOM 714 N N . GLY A 1 97 ? 14.109 11.870 -1.474 1.00 96.81 97 GLY A N 1
ATOM 715 C CA . GLY A 1 97 ? 13.966 11.796 -0.010 1.00 96.81 97 GLY A CA 1
ATOM 716 C C . GLY A 1 97 ? 13.003 10.720 0.511 1.00 96.81 97 GLY A C 1
ATOM 717 O O . GLY A 1 97 ? 12.576 10.795 1.658 1.00 96.81 97 GLY A O 1
ATOM 718 N N . TRP A 1 98 ? 12.626 9.754 -0.324 1.00 97.12 98 TRP A N 1
ATOM 719 C CA . TRP A 1 98 ? 11.628 8.728 -0.036 1.00 97.12 98 TRP A CA 1
ATOM 720 C C . TRP A 1 98 ? 12.044 7.380 -0.636 1.00 97.12 98 TRP A C 1
ATOM 722 O O . TRP A 1 98 ? 12.784 7.316 -1.623 1.00 97.12 98 TRP A O 1
ATOM 732 N N . ALA A 1 99 ? 11.576 6.293 -0.019 1.00 97.62 99 ALA A N 1
ATOM 733 C CA . ALA A 1 99 ? 11.795 4.925 -0.497 1.00 97.62 99 ALA A CA 1
ATOM 734 C C . ALA A 1 99 ? 10.740 4.497 -1.532 1.00 97.62 99 ALA A C 1
ATOM 736 O O . ALA A 1 99 ? 11.039 3.717 -2.440 1.00 97.62 99 ALA A O 1
ATOM 737 N N . GLY A 1 100 ? 9.529 5.039 -1.414 1.00 97.94 100 GLY A N 1
ATOM 738 C CA . GLY A 1 100 ? 8.447 4.894 -2.373 1.00 97.94 100 GLY A CA 1
ATOM 739 C C . GLY A 1 100 ? 7.592 6.156 -2.448 1.00 97.94 100 GLY A C 1
ATOM 740 O O . GLY A 1 100 ? 7.740 7.065 -1.631 1.00 97.94 100 GLY A O 1
ATOM 741 N N . LEU A 1 101 ? 6.770 6.226 -3.489 1.00 97.94 101 LEU A N 1
ATOM 742 C CA . LEU A 1 101 ? 5.754 7.255 -3.671 1.00 97.94 101 LEU A CA 1
ATOM 743 C C . LEU A 1 101 ? 4.568 6.637 -4.420 1.00 97.94 101 LEU A C 1
ATOM 745 O O . LEU A 1 101 ? 4.760 5.921 -5.404 1.00 97.94 101 LEU A O 1
ATOM 749 N N . GLY A 1 102 ? 3.348 6.928 -3.990 1.00 95.88 102 GLY A N 1
ATOM 750 C CA . GLY A 1 102 ? 2.121 6.445 -4.614 1.00 95.88 102 GLY A CA 1
ATOM 751 C C . GLY A 1 102 ? 1.158 7.586 -4.896 1.00 95.88 102 GLY A C 1
ATOM 752 O O . GLY A 1 102 ? 1.020 8.518 -4.107 1.00 95.88 102 GLY A O 1
ATOM 753 N N . TYR A 1 103 ? 0.464 7.526 -6.030 1.00 93.50 103 TYR A N 1
ATOM 754 C CA . TYR A 1 103 ? -0.680 8.410 -6.256 1.00 93.50 103 TYR A CA 1
ATOM 755 C C . TYR A 1 103 ? -1.828 8.018 -5.325 1.00 93.50 103 TYR A C 1
ATOM 757 O O . TYR A 1 103 ? -2.047 6.827 -5.107 1.00 93.50 103 TYR A O 1
ATOM 765 N N . MET A 1 104 ? -2.584 9.004 -4.830 1.00 90.81 104 MET A N 1
ATOM 766 C CA . MET A 1 104 ? -3.666 8.776 -3.874 1.00 90.81 104 MET A CA 1
ATOM 767 C C . MET A 1 104 ? -4.947 9.580 -4.190 1.00 90.81 104 MET A C 1
ATOM 769 O O . MET A 1 104 ? -4.941 10.805 -4.062 1.00 90.81 104 MET A O 1
ATOM 773 N N . PRO A 1 105 ? -6.065 8.908 -4.538 1.00 90.38 105 PRO A N 1
ATOM 774 C CA . PRO A 1 105 ? -6.068 7.606 -5.203 1.00 90.38 105 PRO A CA 1
ATOM 775 C C . PRO A 1 105 ? -5.419 7.732 -6.586 1.00 90.38 105 PRO A C 1
ATOM 777 O O . PRO A 1 105 ? -5.347 8.815 -7.172 1.00 90.38 105 PRO A O 1
ATOM 780 N N . GLY A 1 106 ? -4.979 6.621 -7.157 1.00 90.69 106 GLY A N 1
ATOM 781 C CA . GLY A 1 106 ? -4.402 6.649 -8.493 1.00 90.69 106 GLY A CA 1
ATOM 782 C C . GLY A 1 106 ? -3.847 5.310 -8.924 1.00 90.69 106 GLY A C 1
ATOM 783 O O . GLY A 1 106 ? -4.132 4.282 -8.323 1.00 90.69 106 GLY A O 1
ATOM 784 N N . ASN A 1 107 ? -3.090 5.328 -10.013 1.00 93.06 107 ASN A N 1
ATOM 785 C CA . ASN A 1 107 ? -2.639 4.122 -10.694 1.00 93.06 107 ASN A CA 1
ATOM 786 C C . ASN A 1 107 ? -1.120 4.034 -10.868 1.00 93.06 107 ASN A C 1
ATOM 788 O O . ASN A 1 107 ? -0.645 3.159 -11.591 1.00 93.06 107 ASN A O 1
ATOM 792 N N . TYR A 1 108 ? -0.367 4.934 -10.237 1.00 96.38 108 TYR A N 1
ATOM 793 C CA . TYR A 1 108 ? 1.086 4.960 -10.323 1.00 96.38 108 TYR A CA 1
ATOM 794 C C . TYR A 1 108 ? 1.724 4.796 -8.950 1.00 96.38 108 TYR A C 1
ATOM 796 O O . TYR A 1 108 ? 1.346 5.459 -7.979 1.00 96.38 108 TYR A O 1
ATOM 804 N N . THR A 1 109 ? 2.718 3.917 -8.914 1.00 97.81 109 THR A N 1
ATOM 805 C CA . THR A 1 109 ? 3.585 3.643 -7.774 1.00 97.81 109 THR A CA 1
ATOM 806 C C . THR A 1 109 ? 5.032 3.773 -8.227 1.00 97.81 109 THR A C 1
ATOM 808 O O . THR A 1 109 ? 5.389 3.338 -9.319 1.00 97.81 109 THR A O 1
ATOM 811 N N . TYR A 1 110 ? 5.879 4.331 -7.375 1.00 98.44 110 TYR A N 1
ATOM 812 C CA . TYR A 1 110 ? 7.297 4.541 -7.615 1.00 98.44 110 TYR A CA 1
ATOM 813 C C . TYR A 1 110 ? 8.107 3.877 -6.504 1.00 98.44 110 TYR A C 1
ATOM 815 O O . TYR A 1 110 ? 7.788 4.028 -5.327 1.00 98.44 110 TYR A O 1
ATOM 823 N N . ASN A 1 111 ? 9.167 3.157 -6.862 1.00 98.56 111 ASN A N 1
ATOM 824 C CA . ASN A 1 111 ? 10.060 2.474 -5.936 1.00 98.56 111 ASN A CA 1
ATOM 825 C C . ASN A 1 111 ? 11.507 2.924 -6.159 1.00 98.56 111 ASN A C 1
ATOM 827 O O . ASN A 1 111 ? 12.099 2.682 -7.213 1.00 98.56 111 ASN A O 1
ATOM 831 N N . ASN A 1 112 ? 12.082 3.543 -5.130 1.00 98.44 112 ASN A N 1
ATOM 832 C CA . ASN A 1 112 ? 13.421 4.114 -5.152 1.00 98.44 112 ASN A CA 1
ATOM 833 C C . ASN A 1 112 ? 14.457 3.146 -4.553 1.00 98.44 112 ASN A C 1
ATOM 835 O O . ASN A 1 112 ? 15.006 3.375 -3.472 1.00 98.44 112 ASN A O 1
ATOM 839 N N . GLY A 1 113 ? 14.702 2.030 -5.243 1.00 97.31 113 GLY A N 1
ATOM 840 C CA . GLY A 1 113 ? 15.705 1.032 -4.857 1.00 97.31 113 GLY A CA 1
ATOM 841 C C . GLY A 1 113 ? 15.372 0.216 -3.606 1.00 97.31 113 GLY A C 1
ATOM 842 O O . GLY A 1 113 ? 16.228 -0.511 -3.109 1.00 97.31 113 GLY A O 1
ATOM 843 N N . ALA A 1 114 ? 14.142 0.313 -3.106 1.00 97.19 114 ALA A N 1
ATOM 844 C CA . ALA A 1 114 ? 13.675 -0.342 -1.889 1.00 97.19 114 ALA A CA 1
ATOM 845 C C . ALA A 1 114 ? 12.614 -1.401 -2.216 1.00 97.19 114 ALA A C 1
ATOM 847 O O . ALA A 1 114 ? 11.508 -1.391 -1.671 1.00 97.19 114 ALA A O 1
ATOM 848 N N . LEU A 1 115 ? 12.900 -2.273 -3.186 1.00 96.94 115 LEU A N 1
ATOM 849 C CA . LEU A 1 115 ? 11.935 -3.265 -3.644 1.00 96.94 115 LEU A CA 1
ATOM 850 C C . LEU A 1 115 ? 11.689 -4.312 -2.551 1.00 96.94 115 LEU A C 1
ATOM 852 O O . LEU A 1 115 ? 12.541 -5.148 -2.259 1.00 96.94 115 LEU A O 1
ATOM 856 N N . GLY A 1 116 ? 10.498 -4.275 -1.966 1.00 97.44 116 GLY A N 1
ATOM 857 C CA . GLY A 1 116 ? 10.076 -5.182 -0.909 1.00 97.44 116 GLY A CA 1
ATOM 858 C C . GLY A 1 116 ? 8.614 -4.959 -0.546 1.00 97.44 116 GLY A C 1
ATOM 859 O O . GLY A 1 116 ? 8.034 -3.930 -0.904 1.00 97.44 116 GLY A O 1
ATOM 860 N N . LEU A 1 117 ? 8.033 -5.913 0.191 1.00 97.38 117 LEU A N 1
ATOM 861 C CA . LEU A 1 117 ? 6.629 -5.874 0.609 1.00 97.38 117 LEU A CA 1
ATOM 862 C C . LEU A 1 117 ? 6.261 -4.532 1.256 1.00 97.38 117 LEU A C 1
ATOM 864 O O . LEU A 1 117 ? 5.318 -3.896 0.800 1.00 97.38 117 LEU A O 1
ATOM 868 N N . ARG A 1 118 ? 7.033 -4.084 2.262 1.00 97.00 118 ARG A N 1
ATOM 869 C CA . ARG A 1 118 ? 6.763 -2.849 3.023 1.00 97.00 118 ARG A CA 1
ATOM 870 C C . ARG A 1 118 ? 6.479 -1.660 2.116 1.00 97.00 118 ARG A C 1
ATOM 872 O O . ARG A 1 118 ? 5.546 -0.919 2.392 1.00 97.00 118 ARG A O 1
ATOM 879 N N . VAL A 1 119 ? 7.317 -1.439 1.104 1.00 98.38 119 VAL A N 1
ATOM 880 C CA . VAL A 1 119 ? 7.218 -0.247 0.255 1.00 98.38 119 VAL A CA 1
ATOM 881 C C . VAL A 1 119 ? 6.112 -0.439 -0.770 1.00 98.38 119 VAL A C 1
ATOM 883 O O . VAL A 1 119 ? 5.216 0.385 -0.852 1.00 98.38 119 VAL A O 1
ATOM 886 N N . ILE A 1 120 ? 6.106 -1.552 -1.509 1.00 98.12 120 ILE A N 1
ATOM 887 C CA . ILE A 1 120 ? 5.125 -1.725 -2.588 1.00 98.12 120 ILE A CA 1
ATOM 888 C C . ILE A 1 120 ? 3.694 -1.831 -2.046 1.00 98.12 120 ILE A C 1
ATOM 890 O O . ILE A 1 120 ? 2.797 -1.219 -2.616 1.00 98.12 120 ILE A O 1
ATOM 894 N N . ALA A 1 121 ? 3.464 -2.545 -0.939 1.00 98.06 121 ALA A N 1
ATOM 895 C CA . ALA A 1 121 ? 2.132 -2.624 -0.337 1.00 98.06 121 ALA A CA 1
ATOM 896 C C . ALA A 1 121 ? 1.667 -1.270 0.230 1.00 98.06 121 ALA A C 1
ATOM 898 O O . ALA A 1 121 ? 0.485 -0.954 0.144 1.00 98.06 121 ALA A O 1
ATOM 899 N N . HIS A 1 122 ? 2.580 -0.440 0.741 1.00 98.50 122 HIS A N 1
ATOM 900 C CA . HIS A 1 122 ? 2.268 0.918 1.202 1.00 98.50 122 HIS A CA 1
ATOM 901 C C . HIS A 1 122 ? 1.872 1.842 0.052 1.00 98.50 122 HIS A C 1
ATOM 903 O O . HIS A 1 122 ? 0.799 2.438 0.062 1.00 98.50 122 HIS A O 1
ATOM 909 N N . GLU A 1 123 ? 2.689 1.900 -0.998 1.00 98.06 123 GLU A N 1
ATOM 910 C CA . GLU A 1 123 ? 2.389 2.772 -2.132 1.00 98.06 123 GLU A CA 1
ATOM 911 C C . GLU A 1 123 ? 1.167 2.298 -2.930 1.00 98.06 123 GLU A C 1
ATOM 913 O O . GLU A 1 123 ? 0.433 3.110 -3.495 1.00 98.06 123 GLU A O 1
ATOM 918 N N . LEU A 1 124 ? 0.917 0.985 -2.987 1.00 96.00 124 LEU A N 1
ATOM 919 C CA . LEU A 1 124 ? -0.284 0.461 -3.635 1.00 96.00 124 LEU A CA 1
ATOM 920 C C . LEU A 1 124 ? -1.538 0.686 -2.773 1.00 96.00 124 LEU A C 1
ATOM 922 O O . LEU A 1 124 ? -2.616 0.928 -3.307 1.00 96.00 124 LEU A O 1
ATOM 926 N N . SER A 1 125 ? -1.395 0.714 -1.448 1.00 95.75 125 SER A N 1
ATOM 927 C CA . SER A 1 125 ? -2.465 1.148 -0.546 1.00 95.75 125 SER A CA 1
ATOM 928 C C . SER A 1 125 ? -2.842 2.619 -0.792 1.00 95.75 125 SER A C 1
ATOM 930 O O . SER A 1 125 ? -4.027 2.943 -0.878 1.00 95.75 125 SER A O 1
ATOM 932 N N . HIS A 1 126 ? -1.873 3.506 -1.056 1.00 96.06 126 HIS A N 1
ATOM 933 C CA . HIS A 1 126 ? -2.174 4.865 -1.531 1.00 96.06 126 HIS A CA 1
ATOM 934 C C . HIS A 1 126 ? -2.964 4.872 -2.841 1.00 96.06 126 HIS A C 1
ATOM 936 O O . HIS A 1 126 ? -3.947 5.603 -2.954 1.00 96.06 126 HIS A O 1
ATOM 942 N N . ASN A 1 127 ? -2.610 4.023 -3.812 1.00 94.44 127 ASN A N 1
ATOM 943 C CA . ASN A 1 127 ? -3.377 3.891 -5.059 1.00 94.44 127 ASN A CA 1
ATOM 944 C C . ASN A 1 127 ? -4.852 3.531 -4.801 1.00 94.44 127 ASN A C 1
ATOM 946 O O . ASN A 1 127 ? -5.730 4.016 -5.520 1.00 94.44 127 ASN A O 1
ATOM 950 N N . PHE A 1 128 ? -5.132 2.761 -3.743 1.00 91.69 128 PHE A N 1
ATOM 951 C CA . PHE A 1 128 ? -6.486 2.422 -3.286 1.00 91.69 128 PHE A CA 1
ATOM 952 C C . PHE A 1 128 ? -7.177 3.517 -2.464 1.00 91.69 128 PHE A C 1
ATOM 954 O O . PHE A 1 128 ? -8.360 3.391 -2.149 1.00 91.69 128 PHE A O 1
ATOM 961 N N . GLY A 1 129 ? -6.491 4.630 -2.206 1.00 90.06 129 GLY A N 1
ATOM 962 C CA . GLY A 1 129 ? -7.082 5.859 -1.691 1.00 90.06 129 GLY A CA 1
ATOM 963 C C . GLY A 1 129 ? -6.966 6.053 -0.186 1.00 90.06 129 GLY A C 1
ATOM 964 O O . GLY A 1 129 ? -7.704 6.883 0.339 1.00 90.06 129 GLY A O 1
ATOM 965 N N . ILE A 1 130 ? -6.066 5.336 0.497 1.00 92.56 130 ILE A N 1
ATOM 966 C CA . ILE A 1 130 ? -5.867 5.482 1.947 1.00 92.56 130 ILE A CA 1
ATOM 967 C C . ILE A 1 130 ? -4.596 6.262 2.299 1.00 92.56 130 ILE A C 1
ATOM 969 O O . ILE A 1 130 ? -3.587 6.198 1.594 1.00 92.56 130 ILE A O 1
ATOM 973 N N . ASN A 1 131 ? -4.680 7.042 3.381 1.00 93.50 131 ASN A N 1
ATOM 974 C CA . ASN A 1 131 ? -3.605 7.906 3.884 1.00 93.50 131 ASN A CA 1
ATOM 975 C C . ASN A 1 131 ? -2.623 7.117 4.768 1.00 93.50 131 ASN A C 1
ATOM 977 O O . ASN A 1 131 ? -2.849 5.952 5.092 1.00 93.50 131 ASN A O 1
ATOM 981 N N . HIS A 1 132 ? -1.544 7.768 5.209 1.00 96.81 132 HIS A N 1
ATOM 982 C CA . HIS A 1 132 ? -0.672 7.224 6.252 1.00 96.81 132 HIS A CA 1
ATOM 983 C C . HIS A 1 132 ? -1.430 6.930 7.556 1.00 96.81 132 HIS A C 1
ATOM 985 O O . HIS A 1 132 ? -2.370 7.637 7.923 1.00 96.81 132 HIS A O 1
ATOM 991 N N . ALA A 1 133 ? -0.959 5.918 8.286 1.00 96.88 133 ALA A N 1
ATOM 992 C CA . ALA A 1 133 ? -1.403 5.603 9.635 1.00 96.88 133 ALA A CA 1
ATOM 993 C C . ALA A 1 133 ? -0.422 6.194 10.657 1.00 96.88 133 ALA A C 1
ATOM 995 O O . ALA A 1 133 ? 0.733 5.778 10.796 1.00 96.88 133 ALA A O 1
ATOM 996 N N . SER A 1 134 ? -0.912 7.188 11.387 1.00 95.81 134 SER A N 1
ATOM 997 C CA . SER A 1 134 ? -0.128 7.980 12.329 1.00 95.81 134 SER A CA 1
ATOM 998 C C . SER A 1 134 ? -0.401 7.594 13.775 1.00 95.81 134 SER A C 1
ATOM 1000 O O . SER A 1 134 ? -1.425 6.991 14.091 1.00 95.81 134 SER A O 1
ATOM 1002 N N . SER A 1 135 ? 0.478 8.009 14.689 1.00 94.81 135 SER A N 1
ATOM 1003 C CA . SER A 1 135 ? 0.186 7.937 16.122 1.00 94.81 135 SER A CA 1
ATOM 1004 C C . SER A 1 135 ? 0.031 9.305 16.762 1.00 94.81 135 SER A C 1
ATOM 1006 O O . SER A 1 135 ? 0.608 10.308 16.333 1.00 94.81 135 SER A O 1
ATOM 1008 N N . LEU A 1 136 ? -0.767 9.313 17.829 1.00 94.44 136 LEU A N 1
ATOM 1009 C CA . LEU A 1 136 ? -0.923 10.432 18.739 1.00 94.44 136 LEU A CA 1
ATOM 1010 C C . LEU A 1 136 ? -0.344 10.054 20.104 1.00 94.44 136 LEU A C 1
ATOM 1012 O O . LEU A 1 136 ? -0.684 9.019 20.681 1.00 94.44 136 LEU A O 1
ATOM 1016 N N . SER A 1 137 ? 0.509 10.916 20.652 1.00 95.25 137 SER A N 1
ATOM 1017 C CA . SER A 1 137 ? 0.959 10.820 22.040 1.00 95.25 137 SER A CA 1
ATOM 1018 C C . SER A 1 137 ? 0.355 11.962 22.844 1.00 95.25 137 SER A C 1
ATOM 1020 O O . SER A 1 137 ? 0.826 13.096 22.791 1.00 95.25 137 SER A O 1
ATOM 1022 N N . CYS A 1 138 ? -0.716 11.652 23.571 1.00 96.25 138 CYS A N 1
ATOM 1023 C CA . CYS A 1 138 ? -1.524 12.631 24.285 1.00 96.25 138 CYS A CA 1
ATOM 1024 C C . CYS A 1 138 ? -1.117 12.777 25.754 1.00 96.25 138 CYS A C 1
ATOM 1026 O O . CYS A 1 138 ? -0.732 11.804 26.409 1.00 96.25 138 CYS A O 1
ATOM 1028 N N . THR A 1 139 ? -1.248 13.993 26.287 1.00 97.44 139 THR A N 1
ATOM 1029 C CA . THR A 1 139 ? -1.036 14.296 27.705 1.00 97.44 139 THR A CA 1
ATOM 1030 C C . THR A 1 139 ? -2.177 15.121 28.297 1.00 97.44 139 THR A C 1
ATOM 1032 O O . THR A 1 139 ? -2.900 15.819 27.586 1.00 97.44 139 THR A O 1
ATOM 1035 N N . SER A 1 140 ? -2.362 15.027 29.611 1.00 96.69 140 SER A N 1
ATOM 1036 C CA . SER A 1 140 ? -3.235 15.899 30.400 1.00 96.69 140 SER A CA 1
ATOM 1037 C C . SER A 1 140 ? -2.545 16.193 31.727 1.00 96.69 140 SER A C 1
ATOM 1039 O O . SER A 1 140 ? -2.100 15.269 32.406 1.00 96.69 140 SER A O 1
ATOM 1041 N N . GLY A 1 141 ? -2.361 17.475 32.060 1.00 93.88 141 GLY A N 1
ATOM 1042 C CA . GLY A 1 141 ? -1.572 17.875 33.233 1.00 93.88 141 GLY A CA 1
ATOM 1043 C C . GLY A 1 141 ? -0.128 17.346 33.220 1.00 93.88 141 GLY A C 1
ATOM 1044 O O . GLY A 1 141 ? 0.420 17.055 34.276 1.00 93.88 141 GLY A O 1
ATOM 1045 N N . GLY A 1 142 ? 0.467 17.154 32.035 1.00 92.75 142 GLY A N 1
ATOM 1046 C CA . GLY A 1 142 ? 1.816 16.596 31.869 1.00 92.75 142 GLY A CA 1
ATOM 1047 C C . GLY A 1 142 ? 1.915 15.065 31.957 1.00 92.75 142 GLY A C 1
ATOM 1048 O O . GLY A 1 142 ? 3.001 14.521 31.783 1.00 92.75 142 GLY A O 1
ATOM 1049 N N . VAL A 1 143 ? 0.806 14.353 32.182 1.00 95.94 143 VAL A N 1
ATOM 1050 C CA . VAL A 1 143 ? 0.769 12.883 32.283 1.00 95.94 143 VAL A CA 1
ATOM 1051 C C . VAL A 1 143 ? 0.213 12.273 30.997 1.00 95.94 143 VAL A C 1
ATOM 1053 O O . VAL A 1 143 ? -0.750 12.796 30.439 1.00 95.94 143 VAL A O 1
ATOM 1056 N N . ARG A 1 144 ? 0.797 11.161 30.526 1.00 94.81 144 ARG A N 1
ATOM 1057 C CA . ARG A 1 144 ? 0.323 10.411 29.346 1.00 94.81 144 ARG A CA 1
ATOM 1058 C C . ARG A 1 144 ? -1.120 9.938 29.560 1.00 94.81 144 ARG A C 1
ATOM 1060 O O . ARG A 1 144 ? -1.419 9.293 30.560 1.00 94.81 144 ARG A O 1
ATOM 1067 N N . VAL A 1 145 ? -1.987 10.209 28.589 1.00 95.06 145 VAL A N 1
ATOM 1068 C CA . VAL A 1 145 ? -3.381 9.737 28.553 1.00 95.06 145 VAL A CA 1
ATOM 1069 C C . VAL A 1 145 ? -3.708 9.158 27.177 1.00 95.06 145 VAL A C 1
ATOM 1071 O O . VAL A 1 145 ? -2.988 9.407 26.212 1.00 95.06 145 VAL A O 1
ATOM 1074 N N . ALA A 1 146 ? -4.788 8.378 27.078 1.00 88.06 146 ALA A N 1
ATOM 1075 C CA . ALA A 1 146 ? -5.193 7.749 25.817 1.00 88.06 146 ALA A CA 1
ATOM 1076 C C . ALA A 1 146 ? -5.648 8.776 24.767 1.00 88.06 146 ALA A C 1
ATOM 1078 O O . ALA A 1 146 ? -5.294 8.672 23.598 1.00 88.06 146 ALA A O 1
ATOM 1079 N N . VAL A 1 147 ? -6.422 9.778 25.193 1.00 88.94 147 VAL A N 1
ATOM 1080 C CA . VAL A 1 147 ? -6.958 10.836 24.332 1.00 88.94 147 VAL A CA 1
ATOM 1081 C C . VAL A 1 147 ? -6.983 12.142 25.120 1.00 88.94 147 VAL A C 1
ATOM 1083 O O . VAL A 1 147 ? -7.425 12.169 26.268 1.00 88.94 147 VAL A O 1
ATOM 1086 N N . SER A 1 148 ? -6.544 13.232 24.500 1.00 92.12 148 SER A N 1
ATOM 1087 C CA . SER A 1 148 ? -6.786 14.600 24.965 1.00 92.12 148 SER A CA 1
ATOM 1088 C C . SER A 1 148 ? -6.735 15.563 23.775 1.00 92.12 148 SER A C 1
ATOM 1090 O O . SER A 1 148 ? -6.528 15.141 22.640 1.00 92.12 148 SER A O 1
ATOM 1092 N N . SER A 1 149 ? -6.926 16.861 24.016 1.00 87.56 149 SER A N 1
ATOM 1093 C CA . SER A 1 149 ? -6.651 17.907 23.020 1.00 87.56 149 SER A CA 1
ATOM 1094 C C . SER A 1 149 ? -5.167 18.295 22.942 1.00 87.56 149 SER A C 1
ATOM 1096 O O . SER A 1 149 ? -4.794 19.111 22.106 1.00 87.56 149 SER A O 1
ATOM 1098 N N . SER A 1 150 ? -4.314 17.732 23.805 1.00 94.06 150 SER A N 1
ATOM 1099 C CA . SER A 1 150 ? -2.877 18.009 23.857 1.00 94.06 150 SER A CA 1
ATOM 1100 C C . SER A 1 150 ? -2.106 16.754 23.466 1.00 94.06 150 SER A C 1
ATOM 1102 O O . SER A 1 150 ? -1.713 15.955 24.318 1.00 94.06 150 SER A O 1
ATOM 1104 N N . CYS A 1 151 ? -1.925 16.566 22.160 1.00 95.06 151 CYS A N 1
ATOM 1105 C CA . CYS A 1 151 ? -1.215 15.424 21.597 1.00 95.06 151 CYS A CA 1
ATOM 1106 C C . CYS A 1 151 ? -0.100 15.879 20.660 1.00 95.06 151 CYS A C 1
ATOM 1108 O O . CYS A 1 151 ? -0.248 16.865 19.939 1.00 95.06 151 CYS A O 1
ATOM 1110 N N . THR A 1 152 ? 0.994 15.126 20.637 1.00 95.19 152 THR A N 1
ATOM 1111 C CA . THR A 1 152 ? 1.978 15.199 19.556 1.00 95.19 152 THR A CA 1
ATOM 1112 C C . THR A 1 152 ? 1.658 14.155 18.493 1.00 95.19 152 THR A C 1
ATOM 1114 O O . THR A 1 152 ? 1.108 13.096 18.801 1.00 95.19 152 THR A O 1
ATOM 1117 N N . TYR A 1 153 ? 1.985 14.477 17.244 1.00 94.12 153 TYR A N 1
ATOM 1118 C CA . TYR A 1 153 ? 1.686 13.676 16.061 1.00 94.12 153 TYR A CA 1
ATOM 1119 C C . TYR A 1 153 ? 2.971 13.097 15.466 1.00 94.12 153 TYR A C 1
ATOM 1121 O O . TYR A 1 153 ? 3.980 13.797 15.378 1.00 94.12 153 TYR A O 1
ATOM 1129 N N . SER A 1 154 ? 2.919 11.833 15.049 1.00 97.00 154 SER A N 1
ATOM 1130 C CA . SER A 1 154 ? 3.975 11.178 14.275 1.00 97.00 154 SER A CA 1
ATOM 1131 C C . SER A 1 154 ? 3.356 10.483 13.066 1.00 97.00 154 SER A C 1
ATOM 1133 O O . SER A 1 154 ? 2.572 9.549 13.235 1.00 97.00 154 SER A O 1
ATOM 1135 N N . GLU A 1 155 ? 3.704 10.946 11.863 1.00 94.50 155 GLU A N 1
ATOM 1136 C CA . GLU A 1 155 ? 3.049 10.571 10.602 1.00 94.50 155 GLU A CA 1
ATOM 1137 C C . GLU A 1 155 ? 3.026 9.063 10.337 1.00 94.50 155 GLU A C 1
ATOM 1139 O O . GLU A 1 155 ? 1.966 8.518 10.049 1.00 94.50 155 GLU A O 1
ATOM 1144 N N . TYR A 1 156 ? 4.158 8.385 10.528 1.00 95.75 156 TYR A N 1
ATOM 1145 C CA . TYR A 1 156 ? 4.289 6.924 10.410 1.00 95.75 156 TYR A CA 1
ATOM 1146 C C . TYR A 1 156 ? 4.298 6.238 11.777 1.00 95.75 156 TYR A C 1
ATOM 1148 O O . TYR A 1 156 ? 4.882 5.172 11.972 1.00 95.75 156 TYR A O 1
ATOM 1156 N N . GLY A 1 157 ? 3.732 6.906 12.776 1.00 96.44 157 GLY A N 1
ATOM 1157 C CA . GLY A 1 157 ? 3.857 6.512 14.164 1.00 96.44 157 GLY A CA 1
ATOM 1158 C C . GLY A 1 157 ? 2.985 5.330 14.578 1.00 96.44 157 GLY A C 1
ATOM 1159 O O . GLY A 1 157 ? 3.162 4.882 15.711 1.00 96.44 157 GLY A O 1
ATOM 1160 N N . ASP A 1 158 ? 2.054 4.852 13.741 1.00 96.44 158 ASP A N 1
ATOM 1161 C CA . ASP A 1 158 ? 1.274 3.638 14.016 1.00 96.44 158 ASP A CA 1
ATOM 1162 C C . ASP A 1 158 ? 2.128 2.393 13.716 1.00 96.44 158 ASP A C 1
ATOM 1164 O O . ASP A 1 158 ? 2.378 2.087 12.552 1.00 96.44 158 ASP A O 1
ATOM 1168 N N . PRO A 1 159 ? 2.604 1.637 14.717 1.00 95.56 159 PRO A N 1
ATOM 1169 C CA . PRO A 1 159 ? 3.498 0.511 14.465 1.00 95.56 159 PRO A CA 1
ATOM 1170 C C . PRO A 1 159 ? 2.766 -0.733 13.939 1.00 95.56 159 PRO A C 1
ATOM 1172 O O . PRO A 1 159 ? 3.414 -1.745 13.673 1.00 95.56 159 PRO A O 1
ATOM 1175 N N . PHE A 1 160 ? 1.436 -0.694 13.821 1.00 96.00 160 PHE A N 1
ATOM 1176 C CA . PHE A 1 160 ? 0.619 -1.886 13.633 1.00 96.00 160 PHE A CA 1
ATOM 1177 C C . PHE A 1 160 ? 0.040 -2.051 12.228 1.00 96.00 160 PHE A C 1
ATOM 1179 O O . PHE A 1 160 ? -0.739 -2.974 12.008 1.00 96.00 160 PHE A O 1
ATOM 1186 N N . THR A 1 161 ? 0.407 -1.184 11.283 1.00 96.81 161 THR A N 1
ATOM 1187 C CA . THR A 1 161 ? -0.068 -1.257 9.895 1.00 96.81 161 THR A CA 1
ATOM 1188 C C . THR A 1 161 ? 1.056 -0.928 8.921 1.00 96.81 161 THR A C 1
ATOM 1190 O O . THR A 1 161 ? 2.005 -0.217 9.269 1.00 96.81 161 THR A O 1
ATOM 1193 N N . VAL A 1 162 ? 0.942 -1.415 7.683 1.00 97.56 162 VAL A N 1
ATOM 1194 C CA . VAL A 1 162 ? 1.868 -1.060 6.602 1.00 97.56 162 VAL A CA 1
ATOM 1195 C C . VAL A 1 162 ? 1.807 0.429 6.256 1.00 97.56 162 VAL A C 1
ATOM 1197 O O . VAL A 1 162 ? 2.810 0.974 5.808 1.00 97.56 162 VAL A O 1
ATOM 1200 N N . MET A 1 163 ? 0.687 1.116 6.522 1.00 97.94 163 MET A N 1
ATOM 1201 C CA . MET A 1 163 ? 0.551 2.571 6.349 1.00 97.94 163 MET A CA 1
ATOM 1202 C C . MET A 1 163 ? 1.228 3.397 7.443 1.00 97.94 163 MET A C 1
ATOM 1204 O O . MET A 1 163 ? 1.363 4.607 7.282 1.00 97.94 163 MET A O 1
ATOM 1208 N N . GLY A 1 164 ? 1.692 2.764 8.520 1.00 97.50 164 GLY A N 1
ATOM 1209 C CA . GLY A 1 164 ? 2.507 3.386 9.559 1.00 97.50 164 GLY A CA 1
ATOM 1210 C C . GLY A 1 164 ? 3.924 2.811 9.594 1.00 97.50 164 GLY A C 1
ATOM 1211 O O . GLY A 1 164 ? 4.601 2.710 8.575 1.00 97.50 164 GLY A O 1
ATOM 1212 N N . GLY A 1 165 ? 4.412 2.433 10.770 1.00 95.56 165 GLY A N 1
ATOM 1213 C CA . GLY A 1 165 ? 5.736 1.844 10.981 1.00 95.56 165 GLY A CA 1
ATOM 1214 C C . GLY A 1 165 ? 5.805 0.325 10.769 1.00 95.56 165 GLY A C 1
ATOM 1215 O O . GLY A 1 165 ? 6.898 -0.243 10.779 1.00 95.56 165 GLY A O 1
ATOM 1216 N N . GLY A 1 166 ? 4.667 -0.349 10.583 1.00 95.12 166 GLY A N 1
ATOM 1217 C CA . GLY A 1 166 ? 4.598 -1.797 10.378 1.00 95.12 166 GLY A CA 1
ATOM 1218 C C . GLY A 1 166 ? 5.122 -2.222 9.004 1.00 95.12 166 GLY A C 1
ATOM 1219 O O . GLY A 1 166 ? 4.994 -1.488 8.032 1.00 95.12 166 GLY A O 1
ATOM 1220 N N . SER A 1 167 ? 5.723 -3.414 8.902 1.00 93.62 167 SER A N 1
ATOM 1221 C CA . SER A 1 167 ? 6.285 -3.919 7.628 1.00 93.62 167 SER A CA 1
ATOM 1222 C C . SER A 1 167 ? 5.531 -5.065 6.981 1.00 93.62 167 SER A C 1
ATOM 1224 O O . SER A 1 167 ? 5.526 -5.176 5.759 1.00 93.62 167 SER A O 1
ATOM 1226 N N . THR A 1 168 ? 4.899 -5.905 7.789 1.00 95.31 168 THR A N 1
ATOM 1227 C CA . THR A 1 168 ? 4.160 -7.092 7.337 1.00 95.31 168 THR A CA 1
ATOM 1228 C C . THR A 1 168 ? 2.779 -7.140 7.994 1.00 95.31 168 THR A C 1
ATOM 1230 O O . THR A 1 168 ? 2.238 -8.221 8.210 1.00 95.31 168 THR A O 1
ATOM 1233 N N . PHE A 1 169 ? 2.257 -5.983 8.406 1.00 96.44 169 PHE A N 1
ATOM 1234 C CA . PHE A 1 169 ? 0.992 -5.862 9.124 1.00 96.44 169 PHE A CA 1
ATOM 1235 C C . PHE A 1 169 ? -0.057 -5.207 8.238 1.00 96.44 169 PHE A C 1
ATOM 1237 O O . PHE A 1 169 ? 0.228 -4.187 7.609 1.00 96.44 169 PHE A O 1
ATOM 1244 N N . HIS A 1 170 ? -1.250 -5.792 8.190 1.00 97.06 170 HIS A N 1
ATOM 1245 C CA . HIS A 1 170 ? -2.341 -5.266 7.373 1.00 97.06 170 HIS A CA 1
ATOM 1246 C C . HIS A 1 170 ? -2.816 -3.903 7.877 1.00 97.06 170 HIS A C 1
ATOM 1248 O O . HIS A 1 170 ? -2.663 -3.578 9.058 1.00 97.06 170 HIS A O 1
ATOM 1254 N N . ASN A 1 171 ? -3.422 -3.142 6.977 1.00 96.56 171 ASN A N 1
ATOM 1255 C CA . ASN A 1 171 ? -4.128 -1.893 7.212 1.00 96.56 171 ASN A CA 1
ATOM 1256 C C . ASN A 1 171 ? -5.153 -2.033 8.344 1.00 96.56 171 ASN A C 1
ATOM 1258 O O . ASN A 1 171 ? -5.639 -3.129 8.655 1.00 96.56 171 ASN A O 1
ATOM 1262 N N . ASP A 1 172 ? -5.442 -0.923 9.019 1.00 95.56 172 ASP A N 1
ATOM 1263 C CA . ASP A 1 172 ? -6.404 -0.929 10.119 1.00 95.56 172 ASP A CA 1
ATOM 1264 C C . ASP A 1 172 ? -7.858 -0.971 9.628 1.00 95.56 172 ASP A C 1
ATOM 1266 O O . ASP A 1 172 ? -8.150 -0.837 8.437 1.00 95.56 172 ASP A O 1
ATOM 1270 N N . GLY A 1 173 ? -8.792 -1.197 10.556 1.00 94.50 173 GLY A N 1
ATOM 1271 C CA . GLY A 1 173 ? -10.193 -1.405 10.203 1.00 94.50 173 GLY A CA 1
ATOM 1272 C C . GLY A 1 173 ? -10.853 -0.221 9.493 1.00 94.50 173 GLY A C 1
ATOM 1273 O O . GLY A 1 173 ? -11.751 -0.438 8.678 1.00 94.50 173 GLY A O 1
ATOM 1274 N N . GLU A 1 174 ? -10.425 1.015 9.763 1.00 93.38 174 GLU A N 1
ATOM 1275 C CA . GLU A 1 174 ? -10.947 2.178 9.047 1.00 93.38 174 GLU A CA 1
ATOM 1276 C C . GLU A 1 174 ? -10.500 2.158 7.590 1.00 93.38 174 GLU A C 1
ATOM 1278 O O . GLU A 1 174 ? -11.350 2.188 6.698 1.00 93.38 174 GLU A O 1
ATOM 1283 N N . GLN A 1 175 ? -9.203 1.978 7.367 1.00 94.25 175 GLN A N 1
ATOM 1284 C CA . GLN A 1 175 ? -8.585 1.959 6.047 1.00 94.25 175 GLN A CA 1
ATOM 1285 C C . GLN A 1 175 ? -9.113 0.815 5.170 1.00 94.25 175 GLN A C 1
ATOM 1287 O O . GLN A 1 175 ? -9.451 1.020 4.003 1.00 94.25 175 GLN A O 1
ATOM 1292 N N . VAL A 1 176 ? -9.283 -0.386 5.735 1.00 93.88 176 VAL A N 1
ATOM 1293 C CA . VAL A 1 176 ? -9.921 -1.519 5.035 1.00 93.88 176 VAL A CA 1
ATOM 1294 C C . VAL A 1 176 ? -11.367 -1.178 4.636 1.00 93.88 176 VAL A C 1
ATOM 1296 O O . VAL A 1 176 ? -11.844 -1.580 3.569 1.00 93.88 176 VAL A O 1
ATOM 1299 N N . GLY A 1 177 ? -12.075 -0.403 5.464 1.00 90.06 177 GLY A N 1
ATOM 1300 C CA . GLY A 1 177 ? -13.396 0.137 5.147 1.00 90.06 177 GLY A CA 1
ATOM 1301 C C . GLY A 1 177 ? -13.375 1.176 4.022 1.00 90.06 177 GLY A C 1
ATOM 1302 O O . GLY A 1 177 ? -14.207 1.097 3.115 1.00 90.06 177 GLY A O 1
ATOM 1303 N N . GLU A 1 178 ? -12.419 2.109 4.043 1.00 88.62 178 GLU A N 1
ATOM 1304 C CA . GLU A 1 178 ? -12.250 3.141 3.009 1.00 88.62 178 GLU A CA 1
ATOM 1305 C C . GLU A 1 178 ? -11.950 2.527 1.636 1.00 88.62 178 GLU A C 1
ATOM 1307 O O . GLU A 1 178 ? -12.625 2.859 0.660 1.00 88.62 178 GLU A O 1
ATOM 1312 N N . MET A 1 179 ? -11.064 1.526 1.576 1.00 89.94 179 MET A N 1
ATOM 1313 C CA . MET A 1 179 ? -10.784 0.742 0.358 1.00 89.94 179 MET A CA 1
ATOM 1314 C C . MET A 1 179 ? -11.992 -0.073 -0.144 1.00 89.94 179 MET A C 1
ATOM 1316 O O . MET A 1 179 ? -11.968 -0.667 -1.224 1.00 89.94 179 MET A O 1
ATOM 1320 N N . GLY A 1 180 ? -13.075 -0.106 0.633 1.00 88.56 180 GLY A N 1
ATOM 1321 C CA . GLY A 1 180 ? -14.338 -0.724 0.268 1.00 88.56 180 GLY A CA 1
ATOM 1322 C C . GLY A 1 180 ? -14.398 -2.228 0.515 1.00 88.56 180 GLY A C 1
ATOM 1323 O O . GLY A 1 180 ? -15.262 -2.903 -0.055 1.00 88.56 180 GLY A O 1
ATOM 1324 N N . TRP A 1 181 ? -13.507 -2.756 1.358 1.00 90.12 181 TRP A N 1
ATOM 1325 C CA . TRP A 1 181 ? -13.364 -4.194 1.628 1.00 90.12 181 TRP A CA 1
ATOM 1326 C C . TRP A 1 181 ? -14.094 -4.635 2.892 1.00 90.12 181 TRP A C 1
ATOM 1328 O O . TRP A 1 181 ? -13.965 -5.777 3.327 1.00 90.12 181 TRP A O 1
ATOM 1338 N N . LEU A 1 182 ? -14.904 -3.750 3.469 1.00 89.50 182 LEU A N 1
ATOM 1339 C CA . LEU A 1 182 ? -15.917 -4.099 4.454 1.00 89.50 182 LEU A CA 1
ATOM 1340 C C . LEU A 1 182 ? -17.309 -3.983 3.825 1.00 89.50 182 LEU A C 1
ATOM 1342 O O . LEU A 1 182 ? -17.643 -3.021 3.123 1.00 89.50 182 LEU A O 1
ATOM 1346 N N . ALA A 1 183 ? -18.150 -4.982 4.070 1.00 88.88 183 ALA A N 1
ATOM 1347 C CA . ALA A 1 183 ? -19.579 -4.870 3.837 1.00 88.88 183 ALA A CA 1
ATOM 1348 C C . ALA A 1 183 ? -20.191 -3.894 4.853 1.00 88.88 183 ALA A C 1
ATOM 1350 O O . ALA A 1 183 ? -19.725 -3.771 5.985 1.00 88.88 183 ALA A O 1
ATOM 1351 N N . SER A 1 184 ? -21.295 -3.242 4.488 1.00 87.25 184 SER A N 1
ATOM 1352 C CA . SER A 1 184 ? -21.992 -2.322 5.399 1.00 87.25 184 SER A CA 1
ATOM 1353 C C . SER A 1 184 ? -22.450 -2.997 6.698 1.00 87.25 184 SER A C 1
ATOM 1355 O O . SER A 1 184 ? -22.510 -2.345 7.733 1.00 87.25 184 SER A O 1
ATOM 1357 N N . SER A 1 185 ? -22.728 -4.306 6.673 1.00 90.81 185 SER A N 1
ATOM 1358 C CA . SER A 1 185 ? -23.063 -5.099 7.863 1.00 90.81 185 SER A CA 1
ATOM 1359 C C . SER A 1 185 ? -21.877 -5.351 8.800 1.00 90.81 185 SER A C 1
ATOM 1361 O O . SER A 1 185 ? -22.091 -5.672 9.966 1.00 90.81 185 SER A O 1
ATOM 1363 N N . GLU A 1 186 ? -20.644 -5.240 8.300 1.00 94.75 186 GLU A N 1
ATOM 1364 C CA . GLU A 1 186 ? -19.414 -5.462 9.071 1.00 94.75 186 GLU A CA 1
ATOM 1365 C C . GLU A 1 186 ? -18.978 -4.204 9.841 1.00 94.75 186 GLU A C 1
ATOM 1367 O O . GLU A 1 186 ? -18.161 -4.296 10.758 1.00 94.75 186 GLU A O 1
ATOM 1372 N N . VAL A 1 187 ? -19.558 -3.042 9.524 1.00 94.12 187 VAL A N 1
ATOM 1373 C CA . VAL A 1 187 ? -19.302 -1.773 10.213 1.00 94.12 187 VAL A CA 1
ATOM 1374 C C . VAL A 1 187 ? -20.512 -1.401 11.063 1.00 94.12 187 VAL A C 1
ATOM 1376 O O . VAL A 1 187 ? -21.645 -1.352 10.584 1.00 94.12 187 VAL A O 1
ATOM 1379 N N . ARG A 1 188 ? -20.296 -1.103 12.346 1.00 95.38 188 ARG A N 1
ATOM 1380 C CA . ARG A 1 188 ? -21.373 -0.699 13.257 1.00 95.38 188 ARG A CA 1
ATOM 1381 C C . ARG A 1 188 ? -21.078 0.640 13.907 1.00 95.38 188 ARG A C 1
ATOM 1383 O O . ARG A 1 188 ? -20.109 0.785 14.642 1.00 95.38 188 ARG A O 1
ATOM 1390 N N . THR A 1 189 ? -21.969 1.608 13.704 1.00 95.00 189 THR A N 1
ATOM 1391 C CA . THR A 1 189 ? -21.968 2.829 14.514 1.00 95.00 189 THR A CA 1
ATOM 1392 C C . THR A 1 189 ? -22.452 2.523 15.929 1.00 95.00 189 THR A C 1
ATOM 1394 O O . THR A 1 189 ? -23.497 1.895 16.119 1.00 95.00 189 THR A O 1
ATOM 1397 N N . VAL A 1 190 ? -21.660 2.941 16.911 1.00 95.38 190 VAL A N 1
ATOM 1398 C CA . VAL A 1 190 ? -21.911 2.720 18.334 1.00 95.38 190 VAL A CA 1
ATOM 1399 C C . VAL A 1 190 ? -23.002 3.654 18.843 1.00 95.38 190 VAL A C 1
ATOM 1401 O O . VAL A 1 190 ? -23.047 4.836 18.507 1.00 95.38 190 VAL A O 1
ATOM 1404 N N . VAL A 1 191 ? -23.856 3.105 19.699 1.00 93.38 191 VAL A N 1
ATOM 1405 C CA . VAL A 1 191 ? -24.868 3.805 20.482 1.00 93.38 191 VAL A CA 1
ATOM 1406 C C . VAL A 1 191 ? -24.406 3.794 21.942 1.00 93.38 191 VAL A C 1
ATOM 1408 O O . VAL A 1 191 ? -24.031 2.729 22.445 1.00 93.38 191 VAL A O 1
ATOM 1411 N N . PRO A 1 192 ? -24.408 4.943 22.640 1.00 90.94 192 PRO A N 1
ATOM 1412 C CA . PRO A 1 192 ? -24.023 5.003 24.046 1.00 90.94 192 PRO A CA 1
ATOM 1413 C C . PRO A 1 192 ? -24.794 4.002 24.919 1.00 90.94 192 PRO A C 1
ATOM 1415 O O . PRO A 1 192 ? -26.006 3.851 24.781 1.00 90.94 192 PRO A O 1
ATOM 1418 N N . GLY A 1 193 ? -24.087 3.322 25.825 1.00 92.69 193 GLY A N 1
ATOM 1419 C CA . GLY A 1 193 ? -24.665 2.342 26.755 1.00 92.69 193 GLY A CA 1
ATOM 1420 C C . GLY A 1 193 ? -24.901 0.940 26.177 1.00 92.69 193 GLY A C 1
ATOM 1421 O O . GLY A 1 193 ? -25.266 0.038 26.926 1.00 92.69 193 GLY A O 1
ATOM 1422 N N . ALA A 1 194 ? -24.671 0.725 24.879 1.00 94.62 194 ALA A N 1
ATOM 1423 C CA . ALA A 1 194 ? -24.780 -0.593 24.263 1.00 94.62 194 ALA A CA 1
ATOM 1424 C C . ALA A 1 194 ? -23.468 -1.393 24.354 1.00 94.62 194 ALA A C 1
ATOM 1426 O O . ALA A 1 194 ? -22.372 -0.834 24.391 1.00 94.62 194 ALA A O 1
ATOM 1427 N N . SER A 1 195 ? -23.595 -2.721 24.346 1.00 95.19 195 SER A N 1
ATOM 1428 C CA . SER A 1 195 ? -22.472 -3.657 24.216 1.00 95.19 195 SER A CA 1
ATOM 1429 C C . SER A 1 195 ? -22.439 -4.252 22.811 1.00 95.19 195 SER A C 1
ATOM 1431 O O . SER A 1 195 ? -23.488 -4.532 22.229 1.00 95.19 195 SER A O 1
ATOM 1433 N N . TYR A 1 196 ? -21.236 -4.466 22.279 1.00 95.19 196 TYR A N 1
ATOM 1434 C CA . TYR A 1 196 ? -21.021 -4.982 20.928 1.00 95.19 196 TYR A CA 1
ATOM 1435 C C . TYR A 1 196 ? -20.051 -6.157 20.952 1.00 95.19 196 TYR A C 1
ATOM 1437 O O . TYR A 1 196 ? -19.022 -6.101 21.620 1.00 95.19 196 TYR A O 1
ATOM 1445 N N . LEU A 1 197 ? -20.365 -7.198 20.180 1.00 95.31 197 LEU A N 1
ATOM 1446 C CA . LEU A 1 197 ? -19.413 -8.249 19.846 1.00 95.31 197 LEU A CA 1
ATOM 1447 C C . LEU A 1 197 ? -18.694 -7.859 18.553 1.00 95.31 197 LEU A C 1
ATOM 1449 O O . LEU A 1 197 ? -19.350 -7.641 17.535 1.00 95.31 197 LEU A O 1
ATOM 1453 N N . VAL A 1 198 ? -17.366 -7.790 18.606 1.00 95.75 198 VAL A N 1
ATOM 1454 C CA . VAL A 1 198 ? -16.505 -7.483 17.459 1.00 95.75 198 VAL A CA 1
ATOM 1455 C C . VAL A 1 198 ? -15.693 -8.727 17.131 1.00 95.75 198 VAL A C 1
ATOM 1457 O O . VAL A 1 198 ? -15.011 -9.271 17.997 1.00 95.75 198 VAL A O 1
ATOM 1460 N N . GLN A 1 199 ? -15.811 -9.205 15.899 1.00 96.12 199 GLN A N 1
ATOM 1461 C CA . GLN A 1 199 ? -15.004 -10.299 15.374 1.00 96.12 199 GLN A CA 1
ATOM 1462 C C . GLN A 1 199 ? -13.671 -9.766 14.834 1.00 96.12 199 GLN A C 1
ATOM 1464 O O . GLN A 1 199 ? -13.587 -8.584 14.490 1.00 96.12 199 GLN A O 1
ATOM 1469 N N . PRO A 1 200 ? -12.636 -10.618 14.724 1.00 94.81 200 PRO A N 1
ATOM 1470 C CA . PRO A 1 200 ? -11.359 -10.207 14.159 1.00 94.81 200 PRO A CA 1
ATOM 1471 C C . PRO A 1 200 ? -11.515 -9.603 12.761 1.00 94.81 200 PRO A C 1
ATOM 1473 O O . PRO A 1 200 ? -12.277 -10.126 11.942 1.00 94.81 200 PRO A O 1
ATOM 1476 N N . LEU A 1 201 ? -10.760 -8.539 12.473 1.00 94.81 201 LEU A N 1
ATOM 1477 C CA . LEU A 1 201 ? -10.902 -7.750 11.242 1.00 94.81 201 LEU A CA 1
ATOM 1478 C C . LEU A 1 201 ? -10.838 -8.609 9.968 1.00 94.81 201 LEU A C 1
ATOM 1480 O O . LEU A 1 201 ? -11.660 -8.463 9.062 1.00 94.81 201 LEU A O 1
ATOM 1484 N N . LEU A 1 202 ? -9.891 -9.545 9.921 1.00 91.81 202 LEU A N 1
ATOM 1485 C CA . LEU A 1 202 ? -9.660 -10.403 8.758 1.00 91.81 202 LEU A CA 1
ATOM 1486 C C . LEU A 1 202 ? -10.460 -11.714 8.791 1.00 91.81 202 LEU A C 1
ATOM 1488 O O . LEU A 1 202 ? -10.397 -12.497 7.850 1.00 91.81 202 LEU A O 1
ATOM 1492 N N . GLY A 1 203 ? -11.263 -11.960 9.833 1.00 90.69 203 GLY A N 1
ATOM 1493 C CA . GLY A 1 203 ? -12.086 -13.169 9.927 1.00 90.69 203 GLY A CA 1
ATOM 1494 C C . GLY A 1 203 ? -13.094 -13.288 8.775 1.00 90.69 203 GLY A C 1
ATOM 1495 O O . GLY A 1 203 ? -13.574 -12.289 8.249 1.00 90.69 203 GLY A O 1
ATOM 1496 N N . THR A 1 204 ? -13.467 -14.502 8.373 1.00 87.62 204 THR A N 1
ATOM 1497 C CA . THR A 1 204 ? -14.352 -14.736 7.209 1.00 87.62 204 THR A CA 1
ATOM 1498 C C . THR A 1 204 ? -15.832 -14.903 7.565 1.00 87.62 204 THR A C 1
ATOM 1500 O O . THR A 1 204 ? -16.664 -15.075 6.675 1.00 87.62 204 THR A O 1
ATOM 1503 N N . ALA A 1 205 ? -16.189 -14.830 8.852 1.00 88.62 205 ALA A N 1
ATOM 1504 C CA . ALA A 1 205 ? -17.573 -14.951 9.301 1.00 88.62 205 ALA A CA 1
ATOM 1505 C C . ALA A 1 205 ? -18.444 -13.823 8.717 1.00 88.62 205 ALA A C 1
ATOM 1507 O O . ALA A 1 205 ? -18.238 -12.640 8.990 1.00 88.62 205 ALA A O 1
ATOM 1508 N N . ALA A 1 206 ? -19.427 -14.194 7.896 1.00 84.62 206 ALA A N 1
ATOM 1509 C CA . ALA A 1 206 ? -20.344 -13.242 7.285 1.00 84.62 206 ALA A CA 1
ATOM 1510 C C . ALA A 1 206 ? -21.352 -12.693 8.309 1.00 84.62 206 ALA A C 1
ATOM 1512 O O . ALA A 1 206 ? -21.751 -13.380 9.248 1.00 84.62 206 ALA A O 1
ATOM 1513 N N . GLY A 1 207 ? -21.797 -11.449 8.106 1.00 85.00 207 GLY A N 1
ATOM 1514 C CA . GLY A 1 207 ? -22.830 -10.819 8.938 1.00 85.00 207 GLY A CA 1
ATOM 1515 C C . GLY A 1 207 ? -22.382 -10.437 10.354 1.00 85.00 207 GLY A C 1
ATOM 1516 O O . GLY A 1 207 ? -23.208 -9.994 11.150 1.00 85.00 207 GLY A O 1
ATOM 1517 N N . THR A 1 208 ? -21.096 -10.580 10.678 1.00 94.12 208 THR A N 1
ATOM 1518 C CA . THR A 1 208 ? -20.538 -10.174 11.971 1.00 94.12 208 THR A CA 1
ATOM 1519 C C . THR A 1 208 ? -19.911 -8.789 11.901 1.00 94.12 208 THR A C 1
ATOM 1521 O O . THR A 1 208 ? -19.309 -8.426 10.894 1.00 94.12 208 THR A O 1
ATOM 1524 N N . VAL A 1 209 ? -20.003 -8.033 12.994 1.00 96.62 209 VAL A N 1
ATOM 1525 C CA . VAL A 1 209 ? -19.337 -6.733 13.121 1.00 96.62 209 VAL A CA 1
ATOM 1526 C C . VAL A 1 209 ? -17.831 -6.939 13.269 1.00 96.62 209 VAL A C 1
ATOM 1528 O O . VAL A 1 209 ? -17.402 -7.753 14.082 1.00 96.62 209 VAL A O 1
ATOM 1531 N N . LYS A 1 210 ? -17.046 -6.176 12.512 1.00 96.12 210 LYS A N 1
ATOM 1532 C CA . LYS A 1 210 ? -15.575 -6.183 12.510 1.00 96.12 210 LYS A CA 1
ATOM 1533 C C . LYS A 1 210 ? -14.978 -4.844 12.902 1.00 96.12 210 LYS A C 1
ATOM 1535 O O . LYS A 1 210 ? -13.897 -4.800 13.476 1.00 96.12 210 LYS A O 1
ATOM 1540 N N . VAL A 1 211 ? -15.700 -3.766 12.600 1.00 96.88 211 VAL A N 1
ATOM 1541 C CA . VAL A 1 211 ? -15.294 -2.404 12.933 1.00 96.88 211 VAL A CA 1
ATOM 1542 C C . VAL A 1 211 ? -16.432 -1.696 13.645 1.00 96.88 211 VAL A C 1
ATOM 1544 O O . VAL A 1 211 ? -17.564 -1.639 13.152 1.00 96.88 211 VAL A O 1
ATOM 1547 N N . LEU A 1 212 ? -16.132 -1.126 14.807 1.00 97.00 212 LEU A N 1
ATOM 1548 C CA . LEU A 1 212 ? -17.012 -0.164 15.457 1.00 97.00 212 LEU A CA 1
ATOM 1549 C C . LEU A 1 212 ? -16.595 1.247 15.072 1.00 97.00 212 LEU A C 1
ATOM 1551 O O . LEU A 1 212 ? -15.424 1.598 15.154 1.00 97.00 212 LEU A O 1
ATOM 1555 N N . ARG A 1 213 ? -17.576 2.075 14.722 1.00 95.94 213 ARG A N 1
ATOM 1556 C CA . ARG A 1 213 ? -17.407 3.513 14.531 1.00 95.94 213 ARG A CA 1
ATOM 1557 C C . ARG A 1 213 ? -18.061 4.247 15.694 1.00 95.94 213 ARG A C 1
ATOM 1559 O O . ARG A 1 213 ? -19.266 4.117 15.900 1.00 95.94 213 ARG A O 1
ATOM 1566 N N . VAL A 1 214 ? -17.296 5.045 16.427 1.00 95.06 214 VAL A N 1
ATOM 1567 C CA . VAL A 1 214 ? -17.782 5.890 17.525 1.00 95.06 214 VAL A CA 1
ATOM 1568 C C . VAL A 1 214 ? -17.701 7.352 17.080 1.00 95.06 214 VAL A C 1
ATOM 1570 O O . VAL A 1 214 ? -16.602 7.910 17.061 1.00 95.06 214 VAL A O 1
ATOM 1573 N N . PRO A 1 215 ? -18.825 7.985 16.695 1.00 93.19 215 PRO A N 1
ATOM 1574 C CA . PRO A 1 215 ? -18.824 9.381 16.276 1.00 93.19 215 PRO A CA 1
ATOM 1575 C C . PRO A 1 215 ? -18.368 10.308 17.403 1.00 93.19 215 PRO A C 1
ATOM 1577 O O . PRO A 1 215 ? -18.748 10.125 18.562 1.00 93.19 215 PRO A O 1
ATOM 1580 N N . ARG A 1 216 ? -17.580 11.324 17.055 1.00 91.19 216 ARG A N 1
ATOM 1581 C CA . ARG A 1 216 ? -17.139 12.385 17.964 1.00 91.19 216 ARG A CA 1
ATOM 1582 C C . ARG A 1 216 ? -17.794 13.709 17.576 1.00 91.19 216 ARG A C 1
ATOM 1584 O O . ARG A 1 216 ? -18.200 13.913 16.435 1.00 91.19 216 ARG A O 1
ATOM 1591 N N . ALA A 1 217 ? -17.888 14.625 18.537 1.00 91.00 217 ALA A N 1
ATOM 1592 C CA . ALA A 1 217 ? -18.510 15.935 18.327 1.00 91.00 217 ALA A CA 1
ATOM 1593 C C . ALA A 1 217 ? -17.712 16.855 17.381 1.00 91.00 217 ALA A C 1
ATOM 1595 O O . ALA A 1 217 ? -18.270 17.799 16.833 1.00 91.00 217 ALA A O 1
ATOM 1596 N N . ASP A 1 218 ? -16.423 16.578 17.180 1.00 88.94 218 ASP A N 1
ATOM 1597 C CA . ASP A 1 218 ? -15.507 17.341 16.322 1.00 88.94 218 ASP A CA 1
ATOM 1598 C C . ASP A 1 218 ? -15.551 16.917 14.840 1.00 88.94 218 ASP A C 1
ATOM 1600 O O . ASP A 1 218 ? -14.726 17.359 14.046 1.00 88.94 218 ASP A O 1
ATOM 1604 N N . GLY A 1 219 ? -16.498 16.053 14.459 1.00 88.81 219 GLY A N 1
ATOM 1605 C CA . GLY A 1 219 ? -16.640 15.542 13.094 1.00 88.81 219 GLY A CA 1
ATOM 1606 C C . GLY A 1 219 ? -15.744 14.344 12.774 1.00 88.81 219 GLY A C 1
ATOM 1607 O O . GLY A 1 219 ? -15.931 13.720 11.732 1.00 88.81 219 GLY A O 1
ATOM 1608 N N . THR A 1 220 ? -14.828 13.965 13.671 1.00 91.44 220 THR A N 1
ATOM 1609 C CA . THR A 1 220 ? -14.061 12.719 13.547 1.00 91.44 220 THR A CA 1
ATOM 1610 C C . THR A 1 220 ? -14.823 11.537 14.144 1.00 91.44 220 THR A C 1
ATOM 1612 O O . THR A 1 220 ? -15.928 11.652 14.682 1.00 91.44 220 THR A O 1
ATOM 1615 N N . SER A 1 221 ? -14.265 10.341 14.027 1.00 93.81 221 SER A N 1
ATOM 1616 C CA . SER A 1 221 ? -14.760 9.149 14.707 1.00 93.81 221 SER A CA 1
ATOM 1617 C C . SER A 1 221 ? -13.596 8.347 15.263 1.00 93.81 221 SER A C 1
ATOM 1619 O O . SER A 1 221 ? -12.503 8.369 14.700 1.00 93.81 221 SER A O 1
ATOM 1621 N N . PHE A 1 222 ? -13.834 7.627 16.359 1.00 95.06 222 PHE A N 1
ATOM 1622 C CA . PHE A 1 222 ? -12.974 6.498 16.682 1.00 95.06 222 PHE A CA 1
ATOM 1623 C C . PHE A 1 222 ? -13.396 5.287 15.866 1.00 95.06 222 PHE A C 1
ATOM 1625 O O . PHE A 1 222 ? -14.588 4.995 15.757 1.00 95.06 222 PHE A O 1
ATOM 1632 N N . PHE A 1 223 ? -12.412 4.573 15.348 1.00 96.06 223 PHE A N 1
ATOM 1633 C CA . PHE A 1 223 ? -12.577 3.287 14.699 1.00 96.06 223 PHE A CA 1
ATOM 1634 C C . PHE A 1 223 ? -11.920 2.233 15.566 1.00 96.06 223 PHE A C 1
ATOM 1636 O O . PHE A 1 223 ? -10.779 2.413 15.994 1.00 96.06 223 PHE A O 1
ATOM 1643 N N . ILE A 1 224 ? -12.683 1.190 15.883 1.00 96.62 224 ILE A N 1
ATOM 1644 C CA . ILE A 1 224 ? -12.251 0.118 16.769 1.00 96.62 224 ILE A CA 1
ATOM 1645 C C . ILE A 1 224 ? -12.308 -1.198 16.013 1.00 96.62 224 ILE A C 1
ATOM 1647 O O . ILE A 1 224 ? -13.379 -1.581 15.540 1.00 96.62 224 ILE A O 1
ATOM 1651 N N . ASP A 1 225 ? -11.182 -1.893 15.961 1.00 96.56 225 ASP A N 1
ATOM 1652 C CA . ASP A 1 225 ? -11.059 -3.233 15.399 1.00 96.56 225 ASP A CA 1
ATOM 1653 C C . ASP A 1 225 ? -10.292 -4.162 16.351 1.00 96.56 225 ASP A C 1
ATOM 1655 O O . ASP A 1 225 ? -9.674 -3.732 17.331 1.00 96.56 225 ASP A O 1
ATOM 1659 N N . VAL A 1 226 ? -10.394 -5.464 16.096 1.00 96.12 226 VAL A N 1
ATOM 1660 C CA . VAL A 1 226 ? -9.696 -6.502 16.860 1.00 96.12 226 VAL A CA 1
ATOM 1661 C C . VAL A 1 226 ? -8.770 -7.248 15.916 1.00 96.12 226 VAL A C 1
ATOM 1663 O O . VAL A 1 226 ? -9.197 -7.719 14.856 1.00 96.12 226 VAL A O 1
ATOM 1666 N N . ARG A 1 227 ? -7.506 -7.393 16.320 1.00 94.75 227 ARG A N 1
ATOM 1667 C CA . ARG A 1 227 ? -6.514 -8.194 15.601 1.00 94.75 227 ARG A CA 1
ATOM 1668 C C . ARG A 1 227 ? -6.308 -9.518 16.316 1.00 94.75 227 ARG A C 1
ATOM 1670 O O . ARG A 1 227 ? -6.388 -9.613 17.537 1.00 94.75 227 ARG A O 1
ATOM 1677 N N . VAL A 1 228 ? -6.017 -10.540 15.530 1.00 91.69 228 VAL A N 1
ATOM 1678 C CA . VAL A 1 228 ? -5.562 -11.852 15.994 1.00 91.69 228 VAL A CA 1
ATOM 1679 C C . VAL A 1 228 ? -4.378 -12.264 15.125 1.00 91.69 228 VAL A C 1
ATOM 1681 O O . VAL A 1 228 ? -4.25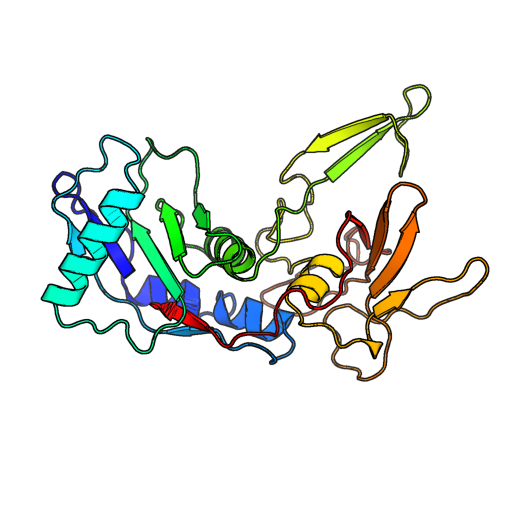8 -11.750 14.008 1.00 91.69 228 VAL A O 1
ATOM 1684 N N . PRO A 1 229 ? -3.511 -13.182 15.581 1.00 88.81 229 PRO A N 1
ATOM 1685 C CA . PRO A 1 229 ? -2.576 -13.837 14.677 1.00 88.81 229 PRO A CA 1
ATOM 1686 C C . PRO A 1 229 ? -3.373 -14.515 13.559 1.00 88.81 229 PRO A C 1
ATOM 1688 O O . PRO A 1 229 ? -4.283 -15.294 13.849 1.00 88.81 229 PRO A O 1
ATOM 1691 N N . TYR A 1 230 ? -3.071 -14.190 12.304 1.00 83.19 230 TYR A N 1
ATOM 1692 C CA . TYR A 1 230 ? -3.871 -14.659 11.170 1.00 83.19 230 TYR A CA 1
ATOM 1693 C C . TYR A 1 230 ? -3.104 -15.646 10.288 1.00 83.19 230 TYR A C 1
ATOM 1695 O O . TYR A 1 230 ? -3.547 -16.781 10.111 1.00 83.19 230 TYR A O 1
ATOM 1703 N N . GLY A 1 231 ? -1.937 -15.247 9.773 1.00 77.81 231 GLY A N 1
ATOM 1704 C CA . GLY A 1 231 ? -1.216 -16.007 8.754 1.00 77.81 231 GLY A CA 1
ATOM 1705 C C . GLY A 1 231 ? 0.272 -16.224 9.054 1.00 77.81 231 GLY A C 1
ATOM 1706 O O . GLY A 1 231 ? 0.851 -15.610 9.952 1.00 77.81 231 GLY A O 1
ATOM 1707 N N . PRO A 1 232 ? 0.940 -17.106 8.287 1.00 82.12 232 PRO A N 1
ATOM 1708 C CA . PRO A 1 232 ? 2.374 -17.357 8.425 1.00 82.12 232 PRO A CA 1
ATOM 1709 C C . PRO A 1 232 ? 3.248 -16.243 7.825 1.00 82.12 232 PRO A C 1
ATOM 1711 O O . PRO A 1 232 ? 4.456 -16.223 8.078 1.00 82.12 232 PRO A O 1
ATOM 1714 N N . SER A 1 233 ? 2.670 -15.345 7.020 1.00 92.44 233 SER A N 1
ATOM 1715 C CA . SER A 1 233 ? 3.392 -14.313 6.261 1.00 92.44 233 SER A CA 1
ATOM 1716 C C . SER A 1 233 ? 3.123 -12.896 6.758 1.00 92.44 233 SER A C 1
ATOM 1718 O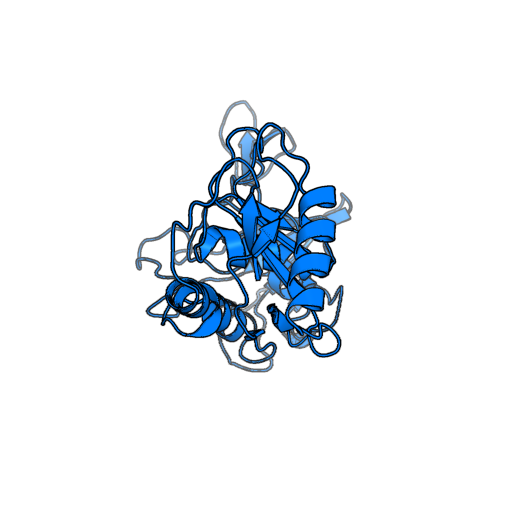 O . SER A 1 233 ? 4.062 -12.104 6.840 1.00 92.44 233 SER A O 1
ATOM 1720 N N . PHE A 1 234 ? 1.886 -12.600 7.146 1.00 95.56 234 PHE A N 1
ATOM 1721 C CA . PHE A 1 234 ? 1.442 -11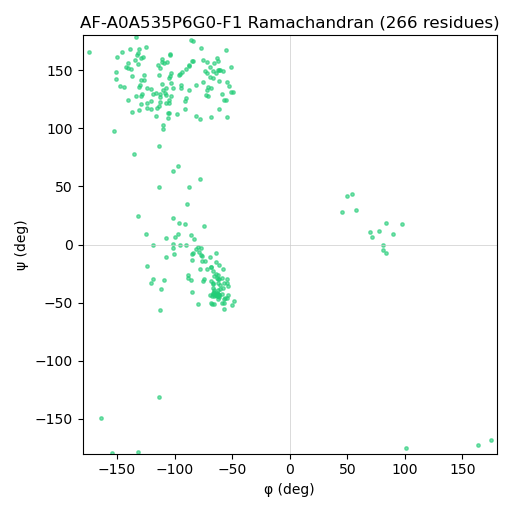.280 7.585 1.00 95.56 234 PHE A CA 1
ATOM 1722 C C . PHE A 1 234 ? 0.752 -11.382 8.946 1.00 95.56 234 PHE A C 1
ATOM 1724 O O . PHE A 1 234 ? 0.368 -12.476 9.361 1.00 95.56 234 PHE A O 1
ATOM 1731 N N . ASP A 1 235 ? 0.633 -10.261 9.665 1.00 93.75 235 ASP A N 1
ATOM 1732 C CA . ASP A 1 235 ? -0.024 -10.224 10.983 1.00 93.75 235 ASP A CA 1
ATOM 1733 C C . ASP A 1 235 ? 0.490 -11.305 11.949 1.00 93.75 235 ASP A C 1
ATOM 1735 O O . ASP A 1 235 ? -0.261 -11.952 12.684 1.00 93.75 235 ASP A O 1
ATOM 1739 N N . ARG A 1 236 ? 1.815 -11.503 11.943 1.00 92.19 236 ARG A N 1
ATOM 1740 C CA . ARG A 1 236 ? 2.523 -12.480 12.781 1.00 92.19 236 ARG A CA 1
ATOM 1741 C C . ARG A 1 236 ? 2.693 -11.986 14.217 1.00 92.19 236 ARG A C 1
ATOM 1743 O O . ARG A 1 236 ? 3.810 -11.891 14.722 1.00 92.19 236 ARG A O 1
ATOM 1750 N N . TRP A 1 237 ? 1.580 -11.655 14.849 1.00 91.00 237 TRP A N 1
ATOM 1751 C CA . TRP A 1 237 ? 1.537 -11.183 16.223 1.00 91.00 237 TRP A CA 1
ATOM 1752 C C . TRP A 1 237 ? 1.912 -12.300 17.198 1.00 91.00 237 TRP A C 1
ATOM 1754 O O . TRP A 1 237 ? 1.408 -13.423 17.110 1.00 91.00 237 TRP A O 1
ATOM 1764 N N . GLY A 1 238 ? 2.771 -11.986 18.161 1.00 91.31 238 GLY A N 1
ATOM 1765 C CA . GLY A 1 238 ? 2.928 -12.789 19.363 1.00 91.31 238 GLY A CA 1
ATOM 1766 C C . GLY A 1 238 ? 1.662 -12.725 20.216 1.00 91.31 238 GLY A C 1
ATOM 1767 O O . GLY A 1 238 ? 0.969 -11.713 20.250 1.00 91.31 238 GLY A O 1
ATOM 1768 N N . VAL A 1 239 ? 1.363 -13.791 20.960 1.00 88.69 239 VAL A N 1
ATOM 1769 C CA . VAL A 1 239 ? 0.158 -13.863 21.816 1.00 88.69 239 VAL A CA 1
ATOM 1770 C C . VAL A 1 239 ? 0.109 -12.795 22.919 1.00 88.69 239 VAL A C 1
ATOM 1772 O O . VAL A 1 239 ? -0.951 -12.547 23.484 1.00 88.69 239 VAL A O 1
ATOM 1775 N N . SER A 1 240 ? 1.247 -12.176 23.235 1.00 91.56 240 SER A N 1
ATOM 1776 C CA . SER A 1 240 ? 1.381 -11.084 24.203 1.00 91.56 240 SER A CA 1
ATOM 1777 C C . SER A 1 240 ? 1.492 -9.703 23.557 1.00 91.56 240 SER A C 1
ATOM 1779 O O . SER A 1 240 ? 1.674 -8.721 24.275 1.00 91.56 240 SER A O 1
ATOM 1781 N N . ASP A 1 241 ? 1.447 -9.607 22.226 1.00 92.81 241 ASP A N 1
ATOM 1782 C CA . ASP A 1 241 ? 1.605 -8.323 21.554 1.00 92.81 241 ASP A CA 1
ATOM 1783 C C . ASP A 1 241 ? 0.420 -7.403 21.876 1.00 92.81 241 ASP A C 1
ATOM 1785 O O . ASP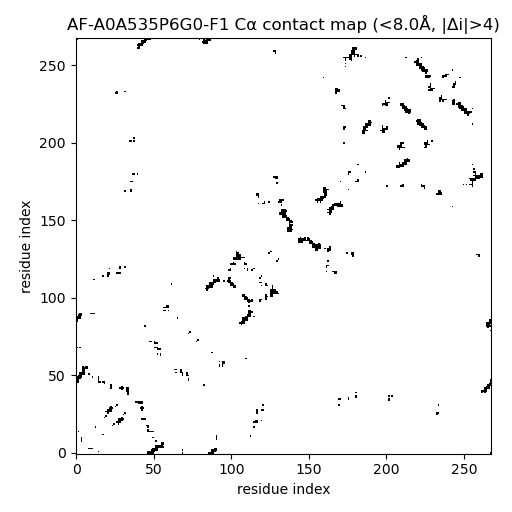 A 1 241 ? -0.732 -7.858 21.942 1.00 92.81 241 ASP A O 1
ATOM 1789 N N . PRO A 1 242 ? 0.655 -6.086 22.026 1.00 90.81 242 PRO A N 1
ATOM 1790 C CA . PRO A 1 242 ? -0.419 -5.128 22.278 1.00 90.81 242 PRO A CA 1
ATOM 1791 C C . PRO A 1 242 ? -1.538 -5.180 21.231 1.00 90.81 242 PRO A C 1
ATOM 1793 O O . PRO A 1 242 ? -2.693 -4.931 21.561 1.00 90.81 242 PRO A O 1
ATOM 1796 N N . ALA A 1 243 ? -1.210 -5.553 19.988 1.00 91.94 243 ALA A N 1
ATOM 1797 C CA . ALA A 1 243 ? -2.171 -5.656 18.895 1.00 91.94 243 ALA A CA 1
ATOM 1798 C C . ALA A 1 243 ? -3.263 -6.716 19.130 1.00 91.94 243 ALA A C 1
ATOM 1800 O O . ALA A 1 243 ? -4.369 -6.556 18.625 1.00 91.94 243 ALA A O 1
ATOM 1801 N N . VAL A 1 244 ? -2.974 -7.785 19.888 1.00 93.50 244 VAL A N 1
ATOM 1802 C CA . VAL A 1 244 ? -3.877 -8.948 20.050 1.00 93.50 244 VAL A CA 1
ATOM 1803 C C . VAL A 1 244 ? -4.334 -9.184 21.491 1.00 93.50 244 VAL A C 1
ATOM 1805 O O . VAL A 1 244 ? -5.098 -10.107 21.761 1.00 93.50 244 VAL A O 1
ATOM 1808 N N . THR A 1 245 ? -3.882 -8.351 22.429 1.00 93.25 245 THR A N 1
ATOM 1809 C CA . THR A 1 245 ? -4.249 -8.418 23.857 1.00 93.25 245 THR A CA 1
ATOM 1810 C C . THR A 1 245 ? -5.327 -7.402 24.248 1.00 93.25 245 THR A C 1
ATOM 1812 O O . THR A 1 245 ? -5.672 -7.274 25.423 1.00 93.25 245 THR A O 1
ATOM 1815 N N . GLY A 1 246 ? -5.891 -6.689 23.272 1.00 91.81 246 GLY A N 1
ATOM 1816 C CA . GLY A 1 246 ? -6.923 -5.683 23.484 1.00 91.81 246 GLY A CA 1
ATOM 1817 C C . GLY A 1 246 ? 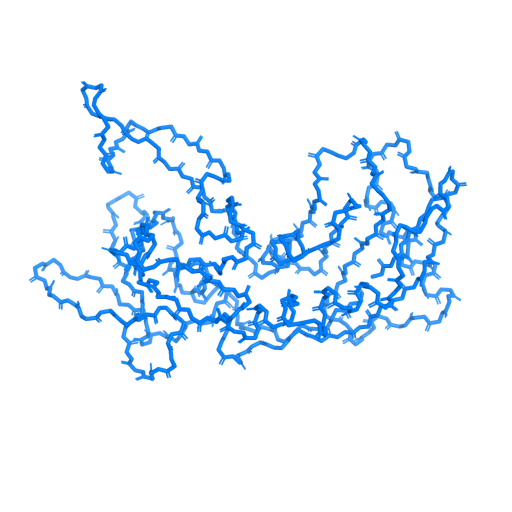-7.656 -5.317 22.198 1.00 91.81 246 GLY A C 1
ATOM 1818 O O . GLY A 1 246 ? -7.826 -6.145 21.305 1.00 91.81 246 GLY A O 1
ATOM 1819 N N . VAL A 1 247 ? -8.104 -4.064 22.125 1.00 93.81 247 VAL A N 1
ATOM 1820 C CA . VAL A 1 247 ? -8.717 -3.492 20.924 1.00 93.81 247 VAL A CA 1
ATOM 1821 C C . VAL A 1 247 ? -7.829 -2.401 20.351 1.00 93.81 247 VAL A C 1
ATOM 1823 O O . VAL A 1 247 ? -7.188 -1.642 21.081 1.00 93.81 247 VAL A O 1
ATOM 1826 N N . MET A 1 248 ? -7.837 -2.309 19.033 1.00 94.69 248 MET A N 1
ATOM 1827 C CA . MET A 1 248 ? -7.144 -1.290 18.271 1.00 94.69 248 MET A CA 1
ATOM 1828 C C . MET A 1 248 ? -8.053 -0.082 18.126 1.00 94.69 248 MET A C 1
ATOM 1830 O O . MET A 1 248 ? -9.226 -0.244 17.822 1.00 94.69 248 MET A O 1
ATOM 1834 N N . VAL A 1 249 ? -7.536 1.126 18.371 1.00 95.12 249 VAL A N 1
ATOM 1835 C CA . VAL A 1 249 ? -8.327 2.363 18.272 1.00 95.12 249 VAL A CA 1
ATOM 1836 C C . VAL A 1 249 ? -7.592 3.372 17.402 1.00 95.12 249 VAL A C 1
ATOM 1838 O O . VAL A 1 249 ? -6.475 3.766 17.731 1.00 95.12 249 VAL A O 1
ATOM 1841 N N . ARG A 1 250 ? -8.223 3.802 16.308 1.00 94.25 250 ARG A N 1
ATOM 1842 C CA . ARG A 1 250 ? -7.767 4.917 15.463 1.00 94.25 250 ARG A CA 1
ATOM 1843 C C . ARG A 1 250 ? -8.764 6.061 15.531 1.00 94.25 250 ARG A C 1
ATOM 1845 O O . ARG A 1 250 ? -9.938 5.843 15.814 1.00 94.25 250 ARG A O 1
ATOM 1852 N N . VAL A 1 251 ? -8.303 7.283 15.278 1.00 93.75 251 VAL A N 1
ATOM 1853 C CA . VAL A 1 251 ? -9.165 8.456 15.090 1.00 93.75 251 VAL A CA 1
ATOM 1854 C C . VAL A 1 251 ? -8.987 8.971 13.671 1.00 93.75 251 VAL A C 1
ATOM 1856 O O . VAL A 1 251 ? -7.860 9.175 13.235 1.00 93.75 251 VAL A O 1
ATOM 1859 N N . SER A 1 252 ? -10.093 9.190 12.967 1.00 91.00 252 SER A N 1
ATOM 1860 C CA . SER A 1 252 ? -10.073 9.685 11.590 1.00 91.00 252 SER A CA 1
ATOM 1861 C C . SER A 1 252 ? -11.335 10.505 11.286 1.00 91.00 252 SER 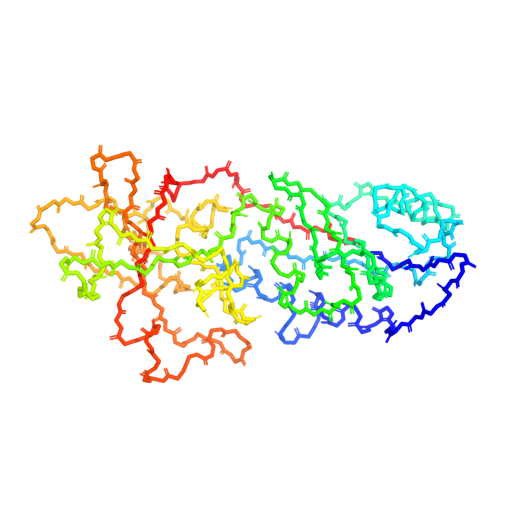A C 1
ATOM 1863 O O . SER A 1 252 ? -12.393 10.225 11.865 1.00 91.00 252 SER A O 1
ATOM 1865 N N . PRO A 1 253 ? -11.263 11.531 10.411 1.00 85.06 253 PRO A N 1
ATOM 1866 C CA . PRO A 1 253 ? -12.447 12.134 9.792 1.00 85.06 253 PRO A CA 1
ATOM 1867 C C . PRO A 1 253 ? -13.130 11.199 8.780 1.00 85.06 253 PRO A C 1
ATOM 1869 O O . PRO A 1 253 ? -14.239 11.498 8.333 1.00 85.06 253 PRO A O 1
ATOM 1872 N N . GLY A 1 254 ? -12.477 10.089 8.418 1.00 71.75 254 GLY A N 1
ATOM 1873 C CA . GLY A 1 254 ? -12.995 9.049 7.547 1.00 71.75 254 GLY A CA 1
ATOM 1874 C C . GLY A 1 254 ? -14.318 8.475 8.040 1.00 71.75 254 GLY A C 1
ATOM 1875 O O . GLY A 1 254 ? -14.797 8.720 9.153 1.00 71.75 254 GLY A O 1
ATOM 1876 N N . THR A 1 255 ? -14.964 7.711 7.169 1.00 63.34 255 THR A N 1
ATOM 1877 C CA . THR A 1 255 ? -16.295 7.150 7.449 1.00 63.34 255 THR A CA 1
ATOM 1878 C C . THR A 1 255 ? -16.266 5.645 7.707 1.00 63.34 255 THR A C 1
ATOM 1880 O O . THR A 1 255 ? -17.284 5.102 8.143 1.00 63.34 255 THR A O 1
ATOM 1883 N N . ALA A 1 256 ? -15.131 4.981 7.441 1.00 60.78 256 ALA A N 1
ATOM 1884 C CA . ALA A 1 256 ? -15.033 3.533 7.209 1.00 60.78 256 ALA A CA 1
ATOM 1885 C C . ALA A 1 256 ? -16.121 3.002 6.252 1.00 60.78 256 ALA A C 1
ATOM 1887 O O . ALA A 1 256 ? -16.555 1.855 6.355 1.00 60.78 256 ALA A O 1
ATOM 1888 N N . ALA A 1 257 ? -16.608 3.857 5.349 1.00 55.28 257 ALA A N 1
ATOM 1889 C CA . ALA A 1 257 ? -17.532 3.501 4.284 1.00 55.28 257 ALA A CA 1
ATOM 1890 C C . ALA A 1 257 ? -16.785 3.497 2.946 1.00 55.28 257 ALA A C 1
ATOM 1892 O O . ALA A 1 257 ? -15.770 4.174 2.800 1.00 55.28 257 ALA A O 1
ATOM 1893 N N . ARG A 1 258 ? -17.312 2.752 1.962 1.00 56.56 258 ARG A N 1
ATOM 1894 C CA . ARG A 1 258 ? -16.685 2.582 0.642 1.00 56.56 258 ARG A CA 1
ATOM 1895 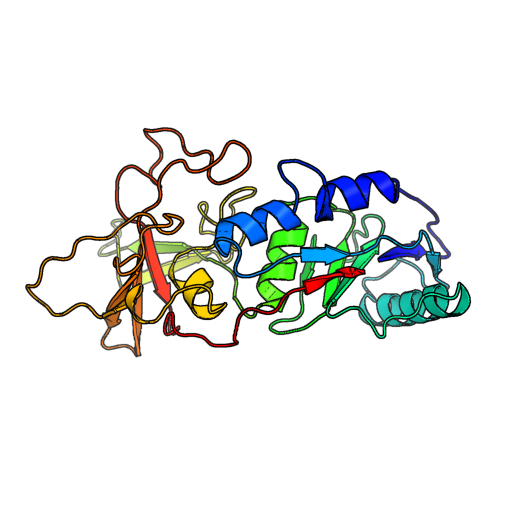C C . ARG A 1 258 ? -16.412 3.942 -0.008 1.00 56.56 258 ARG A C 1
ATOM 1897 O O . ARG A 1 258 ? -17.362 4.593 -0.444 1.00 56.56 258 ARG A O 1
ATOM 1904 N N . THR A 1 259 ? -15.150 4.346 -0.129 1.00 53.62 259 THR A N 1
ATOM 1905 C CA . THR A 1 259 ? -14.790 5.565 -0.876 1.00 53.62 259 THR A CA 1
ATOM 1906 C C . THR A 1 259 ? -14.557 5.246 -2.354 1.00 53.62 259 THR A C 1
ATOM 1908 O O . THR A 1 259 ? -14.849 6.061 -3.227 1.00 53.62 259 THR A O 1
ATOM 1911 N N . SER A 1 260 ? -14.172 4.004 -2.666 1.00 52.69 260 SER A N 1
ATOM 1912 C CA . SER A 1 260 ? -14.206 3.432 -4.010 1.00 52.69 260 SER A CA 1
ATOM 1913 C C . SER A 1 260 ? -14.405 1.911 -3.920 1.00 52.69 260 SER A C 1
ATOM 1915 O O . SER A 1 260 ? -13.962 1.273 -2.975 1.00 52.69 260 SER A O 1
ATOM 1917 N N . SER A 1 261 ? -15.183 1.307 -4.825 1.00 52.28 261 SER A N 1
ATOM 1918 C CA . SER A 1 261 ? -15.409 -0.152 -4.790 1.00 52.28 261 SER A CA 1
ATOM 1919 C C . SER A 1 261 ? -14.095 -0.916 -5.031 1.00 52.28 261 SER A C 1
ATOM 1921 O O . SER A 1 261 ? -13.297 -0.413 -5.825 1.00 52.28 261 SER A O 1
ATOM 1923 N N . PRO A 1 262 ? -13.887 -2.112 -4.431 1.00 57.25 262 PRO A N 1
ATOM 1924 C CA . PRO A 1 262 ? -12.677 -2.911 -4.638 1.00 57.25 262 PRO A CA 1
ATOM 1925 C C . PRO A 1 262 ? -12.371 -3.061 -6.128 1.00 57.25 262 PRO A C 1
ATOM 1927 O O . PRO A 1 262 ? -13.263 -3.392 -6.914 1.00 57.25 262 PRO A O 1
ATOM 1930 N N . ARG A 1 263 ? -11.122 -2.802 -6.526 1.00 61.00 263 ARG A N 1
ATOM 1931 C CA . ARG A 1 263 ? -10.675 -2.952 -7.913 1.00 61.00 263 ARG A CA 1
ATOM 1932 C C . ARG A 1 263 ? -9.627 -4.048 -7.988 1.00 61.00 263 ARG A C 1
ATOM 1934 O O . ARG A 1 263 ? -8.544 -3.905 -7.426 1.00 61.00 263 ARG A O 1
ATOM 1941 N N . ASN A 1 264 ? -9.935 -5.108 -8.734 1.00 68.44 264 ASN A N 1
ATOM 1942 C CA . ASN A 1 264 ? -8.903 -6.025 -9.207 1.00 68.44 264 ASN A CA 1
ATOM 1943 C C . ASN A 1 264 ? -7.805 -5.213 -9.887 1.00 68.44 264 ASN A C 1
ATOM 1945 O O . ASN A 1 264 ? -8.086 -4.343 -10.714 1.00 68.44 264 ASN A O 1
ATOM 1949 N N . THR A 1 265 ? -6.570 -5.502 -9.506 1.00 74.06 265 THR A N 1
ATOM 1950 C CA . THR A 1 265 ? -5.412 -4.732 -9.925 1.00 74.06 265 THR A CA 1
ATOM 1951 C C . THR A 1 265 ? -4.550 -5.615 -10.805 1.00 74.06 265 THR A C 1
ATOM 1953 O O . THR A 1 265 ? -4.054 -6.656 -10.375 1.00 74.06 265 THR A O 1
ATOM 1956 N N . LYS A 1 266 ? -4.360 -5.190 -12.052 1.00 78.12 266 LYS A N 1
ATOM 1957 C CA . LYS A 1 266 ? -3.352 -5.772 -12.933 1.00 78.12 266 LYS A CA 1
ATOM 1958 C C . LYS A 1 266 ? -2.193 -4.787 -13.041 1.00 78.12 266 LYS A C 1
ATOM 1960 O O . LYS A 1 266 ? -2.353 -3.716 -13.627 1.00 78.12 266 LYS A O 1
ATOM 1965 N N . LEU A 1 267 ? -1.068 -5.147 -12.434 1.00 71.69 267 LEU A N 1
ATOM 1966 C CA . LEU A 1 267 ? 0.158 -4.365 -12.340 1.00 71.69 267 LEU A CA 1
ATOM 1967 C C . LEU A 1 267 ? 1.105 -4.648 -13.499 1.00 71.69 267 LEU A C 1
ATOM 1969 O O . LEU A 1 267 ? 1.164 -5.764 -14.020 1.00 71.69 267 LEU A O 1
ATOM 1973 N N . VAL A 1 268 ? 1.898 -3.637 -13.827 1.00 66.00 268 VAL A N 1
ATOM 1974 C CA . VAL A 1 268 ? 3.041 -3.744 -14.732 1.00 66.00 268 VAL A CA 1
ATOM 1975 C C . VAL A 1 268 ? 4.253 -3.014 -14.216 1.00 66.00 268 VAL A C 1
ATOM 1977 O O . VAL A 1 268 ? 4.124 -1.958 -13.557 1.00 66.00 268 VAL A O 1
#

Sequence (268 aa):
MLLNFSNDSSQPYTPATAAGVVFSSAGSVANFFEEESRGAVQVTGDVYGWYTIPSTNANCAWGTWQSDAVAAAQAAGVSFSTYTNIVFAWPHTSSCGWAGLGYMPGNYTYNNGALGLRVIAHELSHNFGINHASSLSCTSGGVRVAVSSSCTYSEYGDPFTVMGGGSTFHNDGEQVGEMGWLASSEVRTVVPGASYLVQPLLGTAAGTVKVLRVPRADGTSFFIDVRVPYGPSFDRWGVSDPAVTGVMVRVSPGTAARTSSPRNTKLV